Protein AF-A0A918KQU8-F1 (afdb_monomer_lite)

Structure (mmCIF, N/CA/C/O backbone):
data_AF-A0A918KQU8-F1
#
_entry.id   AF-A0A918KQU8-F1
#
loop_
_atom_site.group_PDB
_atom_site.id
_atom_site.type_symbol
_atom_site.label_atom_id
_atom_site.label_alt_id
_atom_site.label_comp_id
_atom_site.label_asym_id
_atom_site.label_entity_id
_atom_site.label_seq_id
_atom_site.pdbx_PDB_ins_code
_atom_site.Cartn_x
_atom_site.Cartn_y
_atom_site.Cartn_z
_atom_site.occupancy
_atom_site.B_iso_or_equiv
_atom_site.auth_seq_id
_atom_site.auth_comp_id
_atom_site.auth_asym_id
_atom_site.auth_atom_id
_atom_site.pdbx_PDB_model_num
ATOM 1 N N . MET A 1 1 ? -25.521 -2.747 14.888 1.00 42.03 1 MET A N 1
ATOM 2 C CA . MET A 1 1 ? -24.078 -2.967 14.633 1.00 42.03 1 MET A CA 1
ATOM 3 C C . MET A 1 1 ? -23.588 -3.965 15.671 1.00 42.03 1 MET A C 1
ATOM 5 O O . MET A 1 1 ? -23.823 -3.706 16.842 1.00 42.03 1 MET A O 1
ATOM 9 N N . GLN A 1 2 ? -23.005 -5.104 15.280 1.00 48.03 2 GLN A N 1
ATOM 10 C CA . GLN A 1 2 ? -22.377 -6.009 16.258 1.00 48.03 2 GLN A CA 1
ATOM 11 C C . GLN A 1 2 ? -21.119 -5.338 16.849 1.00 48.03 2 GLN A C 1
ATOM 13 O O . GLN A 1 2 ? -20.438 -4.622 16.109 1.00 48.03 2 GLN A O 1
ATOM 18 N N . PRO A 1 3 ? -20.810 -5.527 18.146 1.00 57.41 3 PRO A N 1
ATOM 19 C CA . PRO A 1 3 ? -19.580 -5.026 18.754 1.00 57.41 3 PRO A CA 1
ATOM 20 C C . PRO A 1 3 ? -18.364 -5.579 18.012 1.00 57.41 3 PRO A C 1
ATOM 22 O O . PRO A 1 3 ? -18.333 -6.770 17.702 1.00 57.41 3 PRO A O 1
ATOM 25 N N . LEU A 1 4 ? -17.368 -4.725 17.754 1.00 53.69 4 LEU A N 1
ATOM 26 C CA . LEU A 1 4 ? -16.109 -5.095 17.096 1.00 53.69 4 LEU A CA 1
ATOM 27 C C . LEU A 1 4 ? -15.546 -6.394 17.714 1.00 53.69 4 LEU A C 1
ATOM 29 O O . LEU A 1 4 ? -15.257 -7.341 16.994 1.00 53.69 4 LEU A O 1
ATOM 33 N N . GLU A 1 5 ? -15.539 -6.471 19.050 1.00 47.38 5 GLU A N 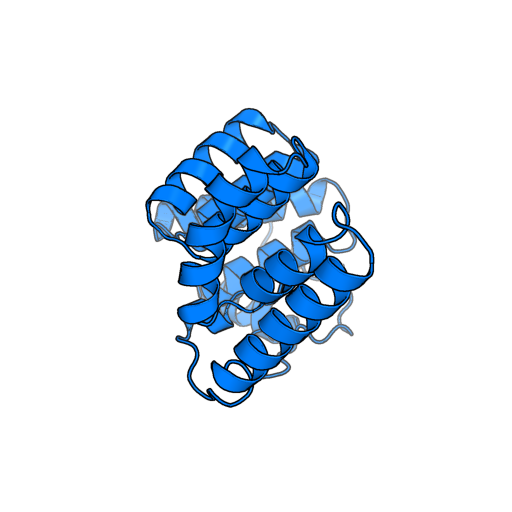1
ATOM 34 C CA . GLU A 1 5 ? -15.124 -7.614 19.885 1.00 47.38 5 GLU A CA 1
ATOM 35 C C . GLU A 1 5 ? -15.787 -8.957 19.543 1.00 47.38 5 GLU A C 1
ATOM 37 O O . GLU A 1 5 ? -15.108 -9.978 19.547 1.00 47.38 5 GLU A O 1
ATOM 42 N N . GLN A 1 6 ? -17.077 -8.984 19.194 1.00 51.91 6 GLN A N 1
ATOM 43 C CA . GLN A 1 6 ? -17.777 -10.237 18.873 1.00 51.91 6 GLN A CA 1
ATOM 44 C C . GLN A 1 6 ? -17.429 -10.782 17.480 1.00 51.91 6 GLN A C 1
ATOM 46 O O . GLN A 1 6 ? -17.575 -11.979 17.250 1.00 51.91 6 GLN A O 1
ATOM 51 N N . LEU A 1 7 ? -16.952 -9.937 16.558 1.00 51.62 7 LEU A N 1
ATOM 52 C CA . LEU A 1 7 ? -16.490 -10.364 15.231 1.00 51.62 7 LEU A CA 1
ATOM 53 C C . LEU A 1 7 ? -15.046 -10.897 15.232 1.00 51.62 7 LEU A C 1
ATOM 55 O O . LEU A 1 7 ? -14.651 -11.553 14.271 1.00 51.62 7 LEU A O 1
ATOM 59 N N . TYR A 1 8 ? -14.268 -10.642 16.290 1.00 53.12 8 TYR A N 1
ATOM 60 C CA . TYR A 1 8 ? -12.842 -10.993 16.362 1.00 53.12 8 TYR A CA 1
ATOM 61 C C . TYR A 1 8 ? -12.546 -12.435 16.787 1.00 53.12 8 TYR A C 1
ATOM 63 O O . TYR A 1 8 ? -11.441 -12.911 16.541 1.00 53.12 8 TYR A O 1
ATOM 71 N N . ASN A 1 9 ? -13.515 -13.155 17.357 1.00 48.41 9 ASN A N 1
ATOM 72 C CA . ASN A 1 9 ? -13.292 -14.503 17.898 1.00 48.41 9 ASN A CA 1
ATOM 73 C C . ASN A 1 9 ? -13.114 -15.609 16.832 1.00 48.41 9 ASN A C 1
ATOM 75 O O . ASN A 1 9 ? -12.855 -16.752 17.195 1.00 48.41 9 ASN A O 1
ATOM 79 N N . GLU A 1 10 ? -13.223 -15.305 15.532 1.00 50.62 10 GLU A N 1
ATOM 80 C CA . GLU A 1 10 ? -13.092 -16.303 14.450 1.00 50.62 10 GLU A CA 1
ATOM 81 C C . GLU A 1 10 ? -11.773 -16.220 13.651 1.00 50.62 10 GLU A C 1
ATOM 83 O O . GLU A 1 10 ? -11.541 -17.043 12.765 1.00 50.62 10 GLU A O 1
ATOM 88 N N . ILE A 1 11 ? -10.865 -15.283 13.961 1.00 48.59 11 ILE A N 1
ATOM 89 C CA . ILE A 1 11 ? -9.586 -15.130 13.241 1.00 48.59 11 ILE A CA 1
ATOM 90 C C . ILE A 1 11 ? -8.415 -15.433 14.179 1.00 48.59 11 ILE A C 1
ATOM 92 O O . ILE A 1 11 ? -7.864 -14.548 14.822 1.00 48.59 11 ILE A O 1
ATOM 96 N N . ASP A 1 12 ? -8.074 -16.723 14.226 1.00 46.91 12 ASP A N 1
ATOM 97 C CA . ASP A 1 12 ? -6.796 -17.330 14.632 1.00 46.91 12 ASP A CA 1
ATOM 98 C C . ASP A 1 12 ? -5.981 -16.549 15.688 1.00 46.91 12 ASP A C 1
ATOM 100 O O . ASP A 1 12 ? -5.047 -15.806 15.373 1.00 46.91 12 ASP A O 1
ATOM 104 N N . GLU A 1 13 ? -6.300 -16.784 16.967 1.00 47.66 13 GLU A N 1
ATOM 105 C CA . GLU A 1 13 ? -5.638 -16.211 18.155 1.00 47.66 13 GLU A CA 1
ATOM 106 C C . GLU A 1 13 ? -4.114 -16.460 18.227 1.00 47.66 13 GLU A C 1
ATOM 108 O O . GLU A 1 13 ? -3.439 -15.934 19.113 1.00 47.66 13 GLU A O 1
ATOM 113 N N . ARG A 1 14 ? -3.544 -17.263 17.317 1.00 46.62 14 ARG A N 1
ATOM 114 C CA . ARG A 1 14 ? -2.141 -17.701 17.353 1.00 46.62 14 ARG A CA 1
ATOM 115 C C . ARG A 1 14 ? -1.206 -16.953 16.405 1.00 46.62 14 ARG A C 1
ATOM 117 O O . ARG A 1 14 ? -0.003 -17.204 16.447 1.00 46.62 14 ARG A O 1
ATOM 124 N N . LYS A 1 15 ? -1.700 -16.035 15.566 1.00 51.44 15 LYS A N 1
ATOM 125 C CA . LYS A 1 15 ? -0.828 -15.246 14.680 1.00 51.44 15 LYS A CA 1
ATOM 126 C C . LYS A 1 15 ? -0.377 -13.953 15.357 1.00 51.44 15 LYS A C 1
ATOM 128 O O . LYS A 1 15 ? -1.156 -13.023 15.557 1.00 51.44 15 LYS A O 1
ATOM 133 N N . THR A 1 16 ? 0.912 -13.877 15.680 1.00 49.34 16 THR A N 1
ATOM 134 C CA . THR A 1 16 ? 1.580 -12.596 15.920 1.00 49.34 16 THR A CA 1
ATOM 135 C C . THR A 1 16 ? 1.532 -11.783 14.632 1.00 49.34 16 THR A C 1
ATOM 137 O O . THR A 1 16 ? 1.864 -12.273 13.551 1.00 49.34 16 THR A O 1
ATOM 140 N N . VAL A 1 17 ? 1.081 -10.535 14.731 1.00 49.97 17 VAL A N 1
ATOM 141 C CA . VAL A 1 17 ? 1.074 -9.615 13.596 1.00 49.97 17 VAL A CA 1
ATOM 142 C C . VAL A 1 17 ?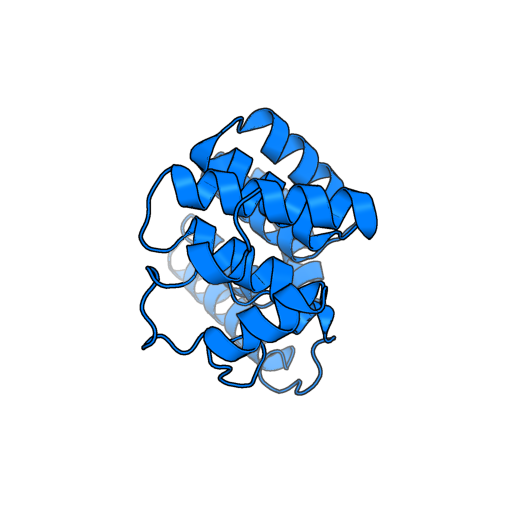 2.223 -8.648 13.825 1.00 49.97 17 VAL A C 1
ATOM 144 O O . VAL A 1 17 ? 2.284 -7.958 14.841 1.00 49.97 17 VAL A O 1
ATOM 147 N N . ARG A 1 18 ? 3.166 -8.590 12.884 1.00 45.47 18 ARG A N 1
ATOM 148 C CA . ARG A 1 18 ? 4.218 -7.571 12.927 1.00 45.47 18 ARG A CA 1
ATOM 149 C C . ARG A 1 18 ? 3.613 -6.224 12.575 1.00 45.47 18 ARG A C 1
ATOM 151 O O . ARG A 1 18 ? 3.504 -5.861 11.410 1.00 45.47 18 ARG A O 1
ATOM 158 N N . VAL A 1 19 ? 3.213 -5.488 13.601 1.00 44.94 19 VAL A N 1
ATOM 159 C CA . VAL A 1 19 ? 2.880 -4.074 13.488 1.00 44.94 19 VAL A CA 1
ATOM 160 C C . VAL A 1 19 ? 4.075 -3.312 14.026 1.00 44.94 19 VAL A C 1
ATOM 162 O O . VAL A 1 19 ? 4.289 -3.256 15.230 1.00 44.94 19 VAL A O 1
ATOM 165 N N . HIS A 1 20 ? 4.842 -2.715 13.110 1.00 43.62 20 HIS A N 1
ATOM 166 C CA . HIS A 1 20 ? 6.126 -2.058 13.385 1.00 43.62 20 HIS A CA 1
ATOM 167 C C . HIS A 1 20 ? 7.237 -3.068 13.726 1.00 43.62 20 HIS A C 1
ATOM 169 O O . HIS A 1 20 ? 7.061 -4.280 13.655 1.00 43.62 20 HIS A O 1
ATOM 175 N N . SER A 1 21 ? 8.421 -2.565 14.072 1.00 39.19 21 SER A N 1
ATOM 176 C CA . SER A 1 21 ? 9.610 -3.321 14.495 1.00 39.19 21 SER A CA 1
ATOM 177 C C . SER A 1 21 ? 9.442 -4.108 15.813 1.00 39.19 21 SER A C 1
ATOM 179 O O . SER A 1 21 ? 10.439 -4.425 16.456 1.00 39.19 21 SER A O 1
ATOM 181 N N . TYR A 1 22 ? 8.203 -4.399 16.217 1.00 34.94 22 TYR A N 1
ATOM 182 C CA . TYR A 1 22 ? 7.819 -5.140 17.411 1.00 34.94 22 TYR A CA 1
ATOM 183 C C . TYR A 1 22 ? 6.749 -6.173 17.033 1.00 34.94 22 TYR A C 1
ATOM 185 O O . TYR A 1 22 ? 5.841 -5.892 16.250 1.00 34.94 22 TYR A O 1
ATOM 193 N N . GLU A 1 23 ? 6.865 -7.388 17.562 1.00 53.53 23 GLU A N 1
ATOM 194 C CA . GLU A 1 23 ? 5.808 -8.390 17.434 1.00 53.53 23 GLU A CA 1
ATOM 195 C C . GLU A 1 23 ? 4.700 -8.041 18.425 1.00 53.53 23 GLU A C 1
ATOM 197 O O . GLU A 1 23 ? 4.887 -8.130 19.635 1.00 53.53 23 GLU A O 1
ATOM 202 N N . VAL A 1 24 ? 3.561 -7.594 17.895 1.00 59.62 24 VAL A N 1
ATOM 203 C CA . VAL A 1 24 ? 2.373 -7.255 18.677 1.00 59.62 24 VAL A CA 1
ATOM 204 C C . VAL A 1 24 ? 1.360 -8.378 18.486 1.00 59.62 24 VAL A C 1
ATOM 206 O O . VAL A 1 24 ? 1.144 -8.870 17.373 1.00 59.62 24 VAL A O 1
ATOM 209 N N . SER A 1 25 ? 0.738 -8.832 19.572 1.00 68.69 25 SER A N 1
ATOM 210 C CA . SER A 1 25 ? -0.331 -9.824 19.443 1.00 68.69 25 SER A CA 1
ATOM 211 C C . SER A 1 25 ? -1.528 -9.204 18.715 1.00 68.69 25 SER A C 1
ATOM 213 O O . SER A 1 25 ? -1.865 -8.039 18.935 1.00 68.69 25 SER A O 1
ATOM 215 N N . TYR A 1 26 ? -2.212 -9.974 17.864 1.00 69.12 26 TYR A N 1
ATOM 216 C CA . TYR A 1 26 ? -3.424 -9.488 17.196 1.00 69.12 26 TYR A CA 1
ATOM 217 C C . TYR A 1 26 ? -4.467 -8.963 18.200 1.00 69.12 26 TYR A C 1
ATOM 219 O O . TYR A 1 26 ? -5.097 -7.933 17.973 1.00 69.12 26 TYR A O 1
ATOM 227 N N . ARG A 1 27 ? -4.570 -9.612 19.366 1.00 69.94 27 ARG A N 1
ATOM 228 C CA . ARG A 1 27 ? -5.446 -9.202 20.470 1.00 69.94 27 ARG A CA 1
ATOM 229 C C . ARG A 1 27 ? -5.155 -7.787 20.976 1.00 69.94 27 ARG A C 1
ATOM 231 O O . ARG A 1 27 ? -6.086 -7.020 21.205 1.00 69.94 27 ARG A O 1
ATOM 238 N N . GLU A 1 28 ? -3.886 -7.426 21.126 1.00 75.81 28 GLU A N 1
ATOM 239 C CA . GLU A 1 28 ? -3.496 -6.074 21.536 1.00 75.81 28 GLU A CA 1
ATOM 240 C C . GLU A 1 28 ? -3.854 -5.036 20.459 1.00 75.81 28 GLU A C 1
ATOM 242 O O . GLU A 1 28 ? -4.356 -3.957 20.776 1.00 75.81 28 GLU A O 1
ATOM 247 N N . LEU A 1 29 ? -3.685 -5.371 19.173 1.00 75.38 29 LEU A N 1
ATOM 248 C CA . LEU A 1 29 ? -4.119 -4.498 18.074 1.00 75.38 29 LEU A CA 1
ATOM 249 C C . LEU A 1 29 ? -5.627 -4.282 18.085 1.00 75.38 29 LEU A C 1
ATOM 251 O O . LEU A 1 29 ? -6.083 -3.168 17.852 1.00 75.38 29 LEU A O 1
ATOM 255 N N . VAL A 1 30 ? -6.406 -5.316 18.390 1.00 77.12 30 VAL A N 1
ATOM 256 C CA . VAL A 1 30 ? -7.857 -5.186 18.531 1.00 77.12 30 VAL A CA 1
ATOM 257 C C . VAL A 1 30 ? -8.211 -4.243 19.680 1.00 77.12 30 VAL A C 1
ATOM 259 O O . VAL A 1 30 ? -9.011 -3.335 19.479 1.00 77.12 30 VAL A O 1
ATOM 262 N N . GLN A 1 31 ? -7.590 -4.388 20.854 1.00 81.56 31 GLN A N 1
ATOM 263 C CA . GLN A 1 31 ? -7.843 -3.497 21.996 1.00 81.56 31 GLN A CA 1
ATOM 264 C C . GLN A 1 31 ? -7.538 -2.030 21.661 1.00 81.56 31 GLN A C 1
ATOM 266 O O . GLN A 1 31 ? -8.330 -1.136 21.959 1.00 81.56 31 GLN A O 1
ATOM 271 N N . ARG A 1 32 ? -6.426 -1.788 20.965 1.00 81.69 32 ARG A N 1
ATOM 272 C CA . ARG A 1 32 ? -6.038 -0.458 20.474 1.00 81.69 32 ARG A CA 1
ATOM 273 C C . ARG A 1 32 ? -6.967 0.066 19.374 1.00 81.69 32 ARG A C 1
ATOM 275 O O . ARG A 1 32 ? -7.238 1.259 19.283 1.00 81.69 32 ARG A O 1
ATOM 282 N N . ALA A 1 33 ? -7.496 -0.815 18.530 1.00 83.12 33 ALA A N 1
ATOM 283 C CA . ALA A 1 33 ? -8.476 -0.440 17.519 1.00 83.12 33 ALA A CA 1
ATOM 284 C C . ALA A 1 33 ? -9.818 -0.048 18.160 1.00 83.12 33 ALA A C 1
ATOM 286 O O . ALA A 1 33 ? -10.429 0.936 17.746 1.00 83.12 33 ALA A O 1
ATOM 287 N N . VAL A 1 34 ? -10.249 -0.770 19.200 1.00 83.06 34 VAL A N 1
ATOM 288 C CA . VAL A 1 34 ? -11.454 -0.457 19.985 1.00 83.06 34 VAL A CA 1
ATOM 289 C C . VAL A 1 34 ? -11.323 0.894 20.691 1.00 83.06 34 VAL A C 1
ATOM 291 O O . VAL A 1 34 ? -12.296 1.643 20.740 1.00 83.06 34 VAL A O 1
ATOM 294 N N . SER A 1 35 ? -10.123 1.264 21.151 1.00 85.00 35 SER A N 1
ATOM 295 C CA . SER A 1 35 ? -9.861 2.602 21.703 1.00 85.00 35 SER A CA 1
ATOM 296 C C . SER A 1 35 ? -9.762 3.715 20.645 1.00 85.00 35 SER A C 1
ATOM 298 O O . SER A 1 35 ? -9.573 4.881 20.990 1.00 85.00 35 SER A O 1
ATOM 300 N N . GLY A 1 36 ? -9.926 3.391 19.357 1.00 82.00 36 GLY A N 1
ATOM 301 C CA . GLY A 1 36 ? -9.969 4.362 18.262 1.00 82.00 36 GLY A CA 1
ATOM 302 C C . GLY A 1 36 ? -8.600 4.742 17.691 1.00 82.00 36 GLY A C 1
ATOM 303 O O . GLY A 1 36 ? -8.484 5.754 16.987 1.00 82.00 36 GLY A O 1
ATOM 304 N N . GLU A 1 37 ? -7.549 3.971 17.973 1.00 84.62 37 GLU A N 1
ATOM 305 C CA . GLU A 1 37 ? -6.216 4.240 17.441 1.00 84.62 37 GLU A CA 1
ATOM 306 C C . GLU A 1 37 ? -6.146 3.945 15.932 1.00 84.62 37 GLU A C 1
ATOM 308 O O . GLU A 1 37 ? -6.325 2.811 15.486 1.00 84.62 37 GLU A O 1
ATOM 313 N N . SER A 1 38 ? -5.830 4.962 15.122 1.00 83.56 38 SER A N 1
ATOM 314 C CA . SER A 1 38 ? -5.851 4.862 13.654 1.00 83.56 38 SER A CA 1
ATOM 315 C C . SER A 1 38 ? -4.885 3.809 13.100 1.00 83.56 38 SER A C 1
ATOM 317 O O . SER A 1 38 ? -5.202 3.108 12.143 1.00 83.56 38 SER A O 1
ATOM 319 N N . VAL A 1 39 ? -3.689 3.672 13.688 1.00 82.81 39 VAL A N 1
ATOM 320 C CA . VAL A 1 39 ? -2.703 2.646 13.290 1.00 82.81 39 VAL A CA 1
ATOM 321 C C . VAL A 1 39 ? -3.274 1.246 13.501 1.00 82.81 39 VAL A C 1
ATOM 323 O O . VAL A 1 39 ? -3.239 0.426 12.585 1.00 82.81 39 VAL A O 1
ATOM 326 N N . ALA A 1 40 ? -3.842 0.997 14.679 1.00 83.50 40 ALA A N 1
ATOM 327 C CA . ALA A 1 40 ? -4.423 -0.288 15.025 1.00 83.50 40 ALA A CA 1
ATOM 328 C C . ALA A 1 40 ? -5.652 -0.608 14.161 1.00 83.50 40 ALA A C 1
ATOM 330 O O . ALA A 1 40 ? -5.747 -1.709 13.626 1.00 83.50 40 ALA A O 1
ATOM 331 N N . LEU A 1 41 ? -6.533 0.371 13.923 1.00 85.19 41 LEU A N 1
ATOM 332 C CA . LEU A 1 41 ? -7.686 0.226 13.026 1.00 85.19 41 LEU A CA 1
ATOM 333 C C . LEU A 1 41 ? -7.273 -0.178 11.604 1.00 85.19 41 LEU A C 1
ATOM 335 O O . LEU A 1 41 ? -7.876 -1.083 11.026 1.00 85.19 41 LEU A O 1
ATOM 339 N N . ARG A 1 42 ? -6.225 0.445 11.048 1.00 87.62 42 ARG A N 1
ATOM 340 C CA . ARG A 1 42 ? -5.688 0.096 9.720 1.00 87.62 42 ARG A CA 1
ATOM 341 C C . ARG A 1 42 ? -5.114 -1.316 9.689 1.00 87.62 42 ARG A C 1
ATOM 343 O O . ARG A 1 42 ? -5.446 -2.078 8.786 1.00 87.62 42 ARG A O 1
ATOM 350 N N . ALA A 1 43 ? -4.294 -1.672 10.677 1.00 82.25 43 ALA A N 1
ATOM 351 C CA . ALA A 1 43 ? -3.691 -3.001 10.770 1.00 82.25 43 ALA A CA 1
ATOM 352 C C . ALA A 1 43 ? -4.758 -4.095 10.903 1.00 82.25 43 ALA A C 1
ATOM 354 O O . ALA A 1 43 ? -4.701 -5.114 10.218 1.00 82.25 43 ALA A O 1
ATOM 355 N N . VAL A 1 44 ? -5.771 -3.855 11.734 1.00 82.75 44 VAL A N 1
ATOM 356 C CA . VAL A 1 44 ? -6.886 -4.778 11.923 1.00 82.75 44 VAL A CA 1
ATOM 357 C C . VAL A 1 44 ? -7.720 -4.914 10.651 1.00 82.75 44 VAL A C 1
ATOM 359 O O . VAL A 1 44 ? -7.990 -6.037 10.232 1.00 82.75 44 VAL A O 1
ATOM 362 N N . ALA A 1 45 ? -8.071 -3.808 9.987 1.00 87.44 45 ALA A N 1
ATOM 363 C CA . ALA A 1 45 ? -8.757 -3.856 8.697 1.00 87.44 45 ALA A CA 1
ATOM 364 C C . ALA A 1 45 ? -7.941 -4.628 7.649 1.00 87.44 45 ALA A C 1
ATOM 366 O O . ALA A 1 45 ? -8.497 -5.403 6.875 1.00 87.44 45 ALA A O 1
ATOM 367 N N . HIS A 1 46 ? -6.619 -4.466 7.642 1.00 85.38 46 HIS A N 1
ATOM 368 C CA . HIS A 1 46 ? -5.744 -5.210 6.746 1.00 85.38 46 HIS A CA 1
ATOM 369 C C . HIS A 1 46 ? -5.735 -6.714 7.033 1.00 85.38 46 HIS A C 1
ATOM 371 O O . HIS A 1 46 ? -5.906 -7.519 6.117 1.00 85.38 46 HIS A O 1
ATOM 377 N N . CYS A 1 47 ? -5.647 -7.100 8.306 1.00 80.06 47 CYS A N 1
ATOM 378 C CA . CYS A 1 47 ? -5.749 -8.499 8.715 1.00 80.06 47 CYS A CA 1
ATOM 379 C C . CYS A 1 47 ? -7.113 -9.103 8.360 1.00 80.06 47 CYS A C 1
ATOM 381 O O . CYS A 1 47 ? -7.173 -10.239 7.909 1.00 80.06 47 CYS A O 1
ATOM 383 N N . LEU A 1 48 ? -8.204 -8.350 8.523 1.00 82.00 48 LEU A N 1
ATOM 384 C CA . LEU A 1 48 ? -9.547 -8.794 8.143 1.00 82.00 48 LEU A CA 1
ATOM 385 C C . LEU A 1 48 ? -9.660 -9.030 6.633 1.00 82.00 48 LEU A C 1
ATOM 387 O O . LEU A 1 48 ? -10.243 -10.022 6.206 1.00 82.00 48 LEU A O 1
ATOM 391 N N . TYR A 1 49 ? -9.088 -8.140 5.823 1.00 84.38 49 TYR A N 1
ATOM 392 C CA . TYR A 1 49 ? -9.186 -8.227 4.369 1.00 84.38 49 TYR A CA 1
ATOM 393 C C . TYR A 1 49 ? -8.480 -9.465 3.793 1.00 84.38 49 TYR A C 1
ATOM 395 O O . TYR A 1 49 ? -9.012 -10.118 2.890 1.00 84.38 49 TYR A O 1
ATOM 403 N N . TRP A 1 50 ? -7.300 -9.791 4.328 1.00 80.00 50 TRP A N 1
ATOM 404 C CA . TRP A 1 50 ? -6.464 -10.912 3.876 1.00 80.00 50 TRP A CA 1
ATOM 405 C C . TRP A 1 50 ? -6.597 -12.185 4.718 1.00 80.00 50 TRP A C 1
ATOM 407 O O . TRP A 1 50 ? -6.037 -13.221 4.364 1.00 80.00 50 TRP A O 1
ATOM 417 N N . GLY A 1 51 ? -7.306 -12.111 5.840 1.00 71.44 51 GLY A N 1
ATOM 418 C CA . GLY A 1 51 ? -7.504 -13.218 6.763 1.00 71.44 51 GLY A CA 1
ATOM 419 C C . G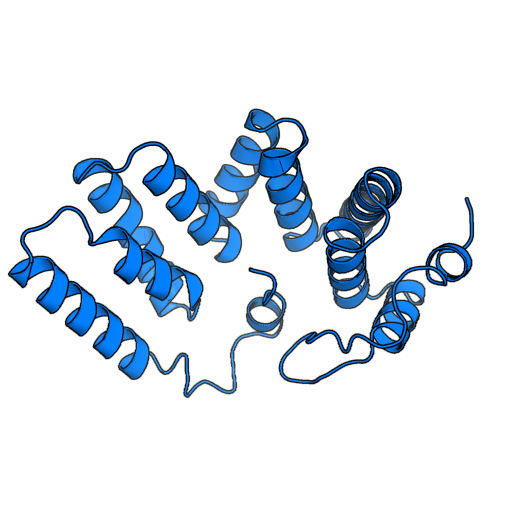LY A 1 51 ? -8.564 -14.219 6.306 1.00 71.44 51 GLY A C 1
ATOM 420 O O . GLY A 1 51 ? -9.209 -14.085 5.263 1.00 71.44 51 GLY A O 1
ATOM 421 N N . ASN A 1 52 ? -8.772 -15.236 7.140 1.00 62.78 52 ASN A N 1
ATOM 422 C CA . ASN A 1 52 ? -9.843 -16.210 6.949 1.00 62.78 52 ASN A CA 1
ATOM 423 C C . ASN A 1 52 ? -11.201 -15.545 7.229 1.00 62.78 52 ASN A C 1
ATOM 425 O O . ASN A 1 52 ? -11.339 -14.817 8.206 1.00 62.78 52 ASN A O 1
ATOM 429 N N . GLY A 1 53 ? -12.194 -15.784 6.367 1.00 64.81 53 GLY A N 1
ATOM 430 C CA . GLY A 1 53 ? -13.566 -15.262 6.513 1.00 64.81 53 GLY A CA 1
ATOM 431 C C . GLY A 1 53 ? -14.160 -14.602 5.262 1.00 64.81 53 GLY A C 1
ATOM 432 O O . GLY A 1 53 ? -15.296 -14.126 5.284 1.00 64.81 53 GLY A O 1
ATOM 433 N N . GLY A 1 54 ? -13.432 -14.623 4.141 1.00 77.69 54 GLY A N 1
ATOM 434 C CA . GLY A 1 54 ? -13.994 -14.386 2.808 1.00 77.69 54 GLY A CA 1
ATOM 435 C C . GLY A 1 54 ? -14.612 -12.996 2.616 1.00 77.69 54 GLY A C 1
ATOM 436 O O . GLY A 1 54 ? -14.101 -11.994 3.114 1.00 77.69 54 GLY A O 1
ATOM 437 N N . LEU A 1 55 ? -15.714 -12.924 1.859 1.00 84.44 55 LEU A N 1
ATOM 438 C CA . LEU A 1 55 ? -16.329 -11.655 1.445 1.00 84.44 55 LEU A CA 1
ATOM 439 C C . LEU A 1 55 ? -16.786 -10.792 2.632 1.00 84.44 55 LEU A C 1
ATOM 441 O O . LEU A 1 55 ? -16.585 -9.580 2.618 1.00 84.44 55 LEU A O 1
ATOM 445 N N . ARG A 1 56 ? -17.344 -11.409 3.684 1.00 84.50 56 ARG A N 1
ATOM 446 C CA . ARG A 1 56 ? -17.826 -10.693 4.877 1.00 84.50 56 ARG A CA 1
ATOM 447 C C . ARG A 1 56 ? -16.706 -9.890 5.541 1.00 84.50 56 ARG A C 1
ATOM 449 O O . ARG A 1 56 ? -16.907 -8.721 5.864 1.00 84.50 56 ARG A O 1
ATOM 456 N N . ASN A 1 57 ? -15.526 -10.488 5.700 1.00 84.31 57 ASN A N 1
ATOM 457 C CA . ASN A 1 57 ? -14.396 -9.817 6.343 1.00 84.31 57 ASN A CA 1
ATOM 458 C C . ASN A 1 57 ? -13.784 -8.732 5.453 1.00 84.31 57 ASN A C 1
ATOM 460 O O . ASN A 1 57 ? -13.381 -7.686 5.961 1.00 84.31 57 ASN A O 1
ATOM 464 N N . ARG A 1 58 ? -13.802 -8.918 4.128 1.00 86.75 58 ARG A N 1
ATOM 465 C CA . ARG A 1 58 ? -13.402 -7.871 3.175 1.00 86.75 58 ARG A CA 1
ATOM 466 C C . ARG A 1 58 ? -14.320 -6.653 3.240 1.00 86.75 58 ARG A C 1
ATOM 468 O O . ARG A 1 58 ? -13.828 -5.527 3.277 1.00 86.75 58 ARG A O 1
ATOM 475 N N . GLU A 1 59 ? -15.636 -6.852 3.297 1.00 89.19 59 GLU A N 1
ATOM 476 C CA . GLU A 1 59 ? -16.586 -5.741 3.447 1.00 89.19 59 GLU A CA 1
ATOM 477 C C . GLU A 1 59 ? -16.432 -5.032 4.794 1.00 89.19 59 GLU A C 1
ATOM 479 O O . GLU A 1 59 ? -16.440 -3.799 4.855 1.00 89.19 59 GLU A O 1
ATOM 484 N N . LEU A 1 60 ? -16.206 -5.787 5.871 1.00 87.44 60 LEU A N 1
ATOM 485 C CA . LEU A 1 60 ? -15.947 -5.213 7.188 1.00 87.44 60 LEU A CA 1
ATOM 486 C C . LEU A 1 60 ? -14.662 -4.378 7.206 1.00 87.44 60 LEU A C 1
ATOM 488 O O . LEU A 1 60 ? -14.676 -3.247 7.690 1.00 87.44 60 LEU A O 1
ATOM 492 N N . ALA A 1 61 ? -13.572 -4.900 6.638 1.00 88.69 61 ALA A N 1
ATOM 493 C CA . ALA A 1 61 ? -12.316 -4.175 6.489 1.00 88.69 61 ALA A CA 1
ATOM 494 C C . ALA A 1 61 ? -12.529 -2.840 5.762 1.00 88.69 61 ALA A C 1
ATOM 496 O O . ALA A 1 61 ? -12.117 -1.789 6.256 1.00 88.69 61 ALA A O 1
ATOM 497 N N . LYS A 1 62 ? -13.245 -2.859 4.629 1.00 92.38 62 LYS A N 1
ATOM 498 C CA . LYS A 1 62 ? -13.593 -1.641 3.882 1.00 92.38 62 LYS A CA 1
ATOM 499 C C . LYS A 1 62 ? -14.441 -0.683 4.723 1.00 92.38 62 LYS A C 1
ATOM 501 O O . LYS A 1 62 ? -14.191 0.520 4.706 1.00 92.38 62 LYS A O 1
ATOM 506 N N . SER A 1 63 ? -15.405 -1.187 5.494 1.00 92.19 63 SER A N 1
ATOM 507 C CA . SER A 1 63 ? -16.225 -0.363 6.391 1.00 92.19 63 SER A CA 1
ATOM 508 C C . SER A 1 63 ? -15.398 0.331 7.478 1.00 92.19 63 SER A C 1
ATOM 510 O O . SER A 1 63 ? -15.629 1.510 7.747 1.00 92.19 63 SER A O 1
ATOM 512 N N . ILE A 1 64 ? -14.437 -0.369 8.090 1.00 91.12 64 ILE A N 1
ATOM 513 C CA . ILE A 1 64 ? -13.542 0.201 9.111 1.00 91.12 64 ILE A CA 1
ATOM 514 C C . ILE A 1 64 ? -12.712 1.337 8.506 1.00 91.12 64 ILE A C 1
ATOM 516 O O . ILE A 1 64 ? -12.648 2.426 9.075 1.00 91.12 64 ILE A O 1
ATOM 520 N N . LEU A 1 65 ? -12.129 1.116 7.325 1.00 92.88 65 LEU A N 1
ATOM 521 C CA . LEU A 1 65 ? -11.310 2.122 6.647 1.00 92.88 65 LEU A CA 1
ATOM 522 C C . LEU A 1 65 ? -12.125 3.345 6.210 1.00 92.88 65 LEU A C 1
ATOM 524 O O . LEU A 1 65 ? -11.673 4.472 6.391 1.00 92.88 65 LEU A O 1
ATOM 528 N N . ARG A 1 66 ? -13.345 3.150 5.690 1.00 93.69 66 ARG A N 1
ATOM 529 C CA . ARG A 1 66 ? -14.251 4.259 5.340 1.00 93.69 66 ARG A CA 1
ATOM 530 C C . ARG A 1 66 ? -14.605 5.102 6.562 1.00 93.69 66 ARG A C 1
ATOM 532 O O . ARG A 1 66 ? -14.571 6.324 6.481 1.00 93.69 66 ARG A O 1
ATOM 539 N N . LYS A 1 67 ? -14.899 4.462 7.698 1.00 90.19 67 LYS A N 1
ATOM 540 C CA . LYS A 1 67 ? -15.166 5.173 8.954 1.00 90.19 67 LYS A CA 1
ATOM 541 C C . LYS A 1 67 ? -13.945 5.982 9.400 1.00 90.19 67 LYS A C 1
ATOM 543 O O . LYS A 1 67 ? -14.080 7.159 9.716 1.00 90.19 67 LYS A O 1
ATOM 548 N N . LEU A 1 68 ? -12.757 5.380 9.341 1.00 89.31 68 LEU A N 1
ATOM 549 C CA . LEU A 1 68 ? -11.510 6.059 9.690 1.00 89.31 68 LEU A CA 1
ATOM 550 C C . LEU A 1 68 ? -11.238 7.282 8.796 1.00 89.31 68 LEU A C 1
ATOM 552 O O . LEU A 1 68 ? -10.786 8.314 9.290 1.00 89.31 68 LEU A O 1
ATOM 556 N N . LEU A 1 69 ? -11.548 7.194 7.500 1.00 90.06 69 LEU A N 1
ATOM 557 C CA . LEU A 1 69 ? -11.444 8.327 6.578 1.00 90.06 69 LEU A CA 1
ATOM 558 C C . LEU A 1 69 ? -12.396 9.465 6.928 1.00 90.06 69 LEU A C 1
ATOM 560 O O . LEU A 1 69 ? -11.974 10.617 6.925 1.00 90.06 69 LEU A O 1
ATOM 564 N N . ILE A 1 70 ? -13.650 9.147 7.252 1.00 88.19 70 ILE A N 1
ATOM 565 C CA . ILE A 1 70 ? -14.659 10.147 7.620 1.00 88.19 70 ILE A CA 1
ATOM 566 C C . ILE A 1 70 ? -14.255 10.879 8.905 1.00 88.19 70 ILE A C 1
ATOM 568 O O . ILE A 1 70 ? -14.403 12.093 8.991 1.00 88.19 70 ILE A O 1
ATOM 572 N N . GLU A 1 71 ? -13.737 10.154 9.898 1.00 87.75 71 GLU A N 1
ATOM 573 C CA . GLU A 1 71 ? -13.448 10.722 11.219 1.00 87.75 71 GLU A CA 1
ATOM 574 C C . GLU A 1 71 ? -12.104 11.455 11.292 1.00 87.75 71 GLU A C 1
ATOM 576 O O . GLU A 1 71 ? -11.977 12.418 12.045 1.00 87.75 71 GLU A O 1
ATOM 581 N N . LYS A 1 72 ? -11.080 10.985 10.564 1.00 84.88 72 LYS A N 1
ATOM 582 C CA . LYS A 1 72 ? -9.692 11.449 10.750 1.00 84.88 72 LYS A CA 1
ATOM 583 C C . LYS A 1 72 ? -8.942 11.785 9.460 1.00 84.88 72 LYS A C 1
ATOM 585 O O . LYS A 1 72 ? -7.789 12.191 9.552 1.00 84.88 72 LYS A O 1
ATOM 590 N N . SER A 1 73 ? -9.556 11.630 8.282 1.00 85.06 73 SER A N 1
ATOM 591 C CA . SER A 1 73 ? -8.914 11.875 6.979 1.00 85.06 73 SER A CA 1
ATOM 592 C C . SER A 1 73 ? -7.548 11.173 6.836 1.00 85.06 73 SER A C 1
ATOM 594 O O . SER A 1 73 ? -6.528 11.793 6.536 1.00 85.06 73 SER A O 1
ATOM 596 N N . ASP A 1 74 ? -7.513 9.862 7.093 1.00 88.56 74 ASP A N 1
ATOM 597 C CA . ASP A 1 74 ? -6.279 9.067 7.109 1.00 88.56 74 ASP A CA 1
ATOM 598 C C . ASP A 1 74 ? -5.825 8.628 5.699 1.00 88.56 74 ASP A C 1
ATOM 600 O O . ASP A 1 74 ? -6.417 7.737 5.089 1.00 88.56 74 ASP A O 1
ATOM 604 N N . ILE A 1 75 ? -4.721 9.199 5.205 1.00 89.31 75 ILE A N 1
ATOM 605 C CA . ILE A 1 75 ? -4.163 8.908 3.869 1.00 89.31 75 ILE A CA 1
ATOM 606 C C . ILE A 1 75 ? -3.858 7.417 3.628 1.00 89.31 75 ILE A C 1
ATOM 608 O O . ILE A 1 75 ? -3.997 6.919 2.510 1.00 89.31 75 ILE A O 1
ATOM 612 N N . TYR A 1 76 ? -3.493 6.658 4.666 1.00 89.38 76 TYR A N 1
ATOM 613 C CA . TYR A 1 76 ? -3.239 5.222 4.519 1.00 89.38 76 TYR A CA 1
ATOM 614 C C . TYR A 1 76 ? -4.535 4.426 4.403 1.00 89.38 76 TYR A C 1
ATOM 616 O O . TYR A 1 76 ? -4.559 3.389 3.741 1.00 89.38 76 TYR A O 1
ATOM 624 N N . ALA A 1 77 ? -5.616 4.888 5.033 1.00 91.25 77 ALA A N 1
ATOM 625 C CA . ALA A 1 77 ? -6.927 4.289 4.830 1.00 91.25 77 ALA A CA 1
ATOM 626 C C . ALA A 1 77 ? -7.431 4.532 3.398 1.00 91.25 77 ALA A C 1
ATOM 628 O O . ALA A 1 77 ? -7.991 3.616 2.794 1.00 91.25 77 ALA A O 1
ATOM 629 N N . GLU A 1 78 ? -7.160 5.714 2.828 1.00 94.50 78 GLU A N 1
ATOM 630 C CA . GLU A 1 78 ? -7.453 6.033 1.420 1.00 94.50 78 GLU A CA 1
ATOM 631 C C . GLU A 1 78 ? -6.660 5.109 0.488 1.00 94.50 78 GLU A C 1
ATOM 633 O O . GLU A 1 78 ? -7.233 4.479 -0.403 1.00 94.50 78 GLU A O 1
ATOM 638 N N . TYR A 1 79 ? -5.361 4.944 0.755 1.00 94.31 79 TYR A N 1
ATOM 639 C CA . TYR A 1 79 ? -4.498 4.020 0.022 1.00 94.31 79 TYR A CA 1
ATOM 640 C C . TYR A 1 79 ? -4.975 2.564 0.094 1.00 94.31 79 TYR A C 1
ATOM 642 O O . TYR A 1 79 ? -5.066 1.901 -0.938 1.00 94.31 79 TYR A O 1
ATOM 650 N N . LEU A 1 80 ? -5.305 2.058 1.287 1.00 91.94 80 LEU A N 1
ATOM 651 C CA . LEU A 1 80 ? -5.774 0.681 1.467 1.00 91.94 80 LEU A CA 1
ATOM 652 C C . LEU A 1 80 ? -7.072 0.421 0.703 1.00 91.94 80 LEU A C 1
ATOM 654 O O . LEU A 1 80 ? -7.179 -0.586 0.008 1.00 91.94 80 LEU A O 1
ATOM 658 N N . LEU A 1 81 ? -8.040 1.339 0.776 1.00 94.56 81 LEU A N 1
ATOM 659 C CA . LEU A 1 81 ? -9.279 1.220 0.005 1.00 94.56 81 LEU A CA 1
ATOM 660 C C . LEU A 1 81 ? -9.018 1.235 -1.503 1.00 94.56 81 LEU A C 1
ATOM 662 O O . LEU A 1 81 ? -9.636 0.455 -2.231 1.00 94.56 81 LEU A O 1
ATOM 666 N N . ALA A 1 82 ? -8.101 2.083 -1.975 1.00 95.06 82 ALA A N 1
ATOM 667 C CA . ALA A 1 82 ? -7.705 2.112 -3.378 1.00 95.06 82 ALA A CA 1
ATOM 668 C C . ALA A 1 82 ? -7.072 0.783 -3.807 1.00 95.06 82 ALA A C 1
ATOM 670 O O . ALA A 1 82 ? -7.469 0.215 -4.824 1.00 95.06 82 ALA A O 1
ATOM 671 N N . HIS A 1 83 ? -6.147 0.251 -3.004 1.00 92.44 83 HIS A N 1
ATOM 672 C CA . HIS A 1 83 ? -5.499 -1.030 -3.263 1.00 92.44 83 HIS A CA 1
ATOM 673 C C . HIS A 1 83 ? -6.523 -2.175 -3.316 1.00 92.44 83 HIS A C 1
ATOM 675 O O . HIS A 1 83 ? -6.536 -2.959 -4.264 1.00 92.44 83 HIS A O 1
ATOM 681 N N . TYR A 1 84 ? -7.452 -2.228 -2.363 1.00 93.12 84 TYR A N 1
ATOM 682 C CA . TYR A 1 84 ? -8.516 -3.233 -2.341 1.00 93.12 84 TYR A CA 1
ATOM 683 C C . TYR A 1 84 ? -9.433 -3.135 -3.558 1.00 93.12 84 TYR A C 1
ATOM 685 O O . TYR A 1 84 ? -9.753 -4.152 -4.176 1.00 93.12 84 TYR A O 1
ATOM 693 N N . SER A 1 85 ? -9.780 -1.909 -3.957 1.00 93.38 85 SER A N 1
ATOM 694 C CA . SER A 1 85 ? -10.620 -1.671 -5.132 1.00 93.38 85 SER A CA 1
ATOM 695 C C . SER A 1 85 ? -9.945 -2.139 -6.423 1.00 93.38 85 SER A C 1
ATOM 697 O O . SER A 1 85 ? -10.597 -2.746 -7.265 1.00 93.38 85 SER A O 1
ATOM 699 N N . ILE A 1 86 ? -8.627 -1.933 -6.551 1.00 92.88 86 ILE A N 1
ATOM 700 C CA . ILE A 1 86 ? -7.823 -2.425 -7.685 1.00 92.88 86 ILE A CA 1
ATOM 701 C C . ILE A 1 86 ? -7.883 -3.947 -7.813 1.00 92.88 86 ILE A C 1
ATOM 703 O O . ILE A 1 86 ? -7.900 -4.467 -8.930 1.00 92.88 86 ILE A O 1
ATOM 707 N N . LEU A 1 87 ? -7.884 -4.653 -6.683 1.00 87.94 87 LEU A N 1
ATOM 708 C CA . LEU A 1 87 ? -7.801 -6.107 -6.651 1.00 87.94 87 LEU A CA 1
ATOM 709 C C . LEU A 1 87 ? -9.154 -6.798 -6.823 1.00 87.94 87 LEU A C 1
ATOM 711 O O . LEU A 1 87 ? -9.215 -7.838 -7.482 1.00 87.94 87 LEU A O 1
ATOM 715 N N . HIS A 1 88 ? -10.206 -6.295 -6.173 1.00 86.06 88 HIS A N 1
ATOM 716 C CA . HIS A 1 88 ? -11.444 -7.061 -5.977 1.00 86.06 88 HIS A CA 1
ATOM 717 C C . HIS A 1 88 ? -12.743 -6.293 -6.256 1.00 86.06 88 HIS A C 1
ATOM 719 O O . HIS A 1 88 ? -13.784 -6.943 -6.309 1.00 86.06 88 HIS A O 1
ATOM 725 N N . ASP A 1 89 ? -12.697 -4.973 -6.471 1.00 87.81 89 ASP A N 1
ATOM 726 C CA . ASP A 1 89 ? -13.889 -4.167 -6.771 1.00 87.81 89 ASP A CA 1
ATOM 727 C C . ASP A 1 89 ? -13.713 -3.416 -8.117 1.00 87.81 89 ASP A C 1
ATOM 729 O O . ASP A 1 89 ? -13.435 -4.024 -9.152 1.00 87.81 89 ASP A O 1
ATOM 733 N N . ASP A 1 90 ? -13.874 -2.087 -8.127 1.00 91.94 90 ASP A N 1
ATOM 734 C CA . ASP A 1 90 ? -13.679 -1.238 -9.304 1.00 91.94 90 ASP A CA 1
ATOM 735 C C . ASP A 1 90 ? -12.215 -0.795 -9.443 1.00 91.94 90 ASP A C 1
ATOM 737 O O . ASP A 1 90 ? -11.745 0.159 -8.802 1.00 91.94 90 ASP A O 1
ATOM 741 N N . ARG A 1 91 ? -11.509 -1.463 -10.363 1.00 92.94 91 ARG A N 1
ATOM 742 C CA . ARG A 1 91 ? -10.111 -1.165 -10.681 1.00 92.94 91 ARG A CA 1
ATOM 743 C C . ARG A 1 91 ? -9.891 0.277 -11.124 1.00 92.94 91 ARG A C 1
ATOM 745 O O . ARG A 1 91 ? -8.872 0.858 -10.758 1.00 92.94 91 ARG A O 1
ATOM 752 N N . ASN A 1 92 ? -10.807 0.874 -11.883 1.00 94.12 92 ASN A N 1
ATOM 753 C CA . ASN A 1 92 ? -10.616 2.223 -12.420 1.00 94.12 92 ASN A CA 1
ATOM 754 C C . ASN A 1 92 ? -10.716 3.276 -11.319 1.00 94.12 92 ASN A C 1
ATOM 756 O O . ASN A 1 92 ? -9.873 4.175 -11.243 1.00 94.12 92 ASN A O 1
ATOM 760 N N . THR A 1 93 ? -11.698 3.130 -10.429 1.00 93.38 93 THR A N 1
ATOM 761 C CA . THR A 1 93 ? -11.824 3.992 -9.250 1.00 93.38 93 THR A CA 1
ATOM 762 C C . THR A 1 93 ? -10.597 3.859 -8.348 1.00 93.38 93 THR A C 1
ATOM 764 O O . THR A 1 93 ? -10.004 4.872 -7.968 1.00 93.38 93 THR A O 1
ATOM 767 N N . GLY A 1 94 ? -10.142 2.629 -8.083 1.00 94.56 94 GLY A N 1
ATOM 768 C CA . GLY A 1 94 ? -8.930 2.391 -7.299 1.00 94.56 94 GLY A CA 1
ATOM 769 C C . GLY A 1 94 ? -7.671 3.002 -7.931 1.00 94.56 94 GLY A C 1
ATOM 770 O O . GLY A 1 94 ? -6.912 3.690 -7.250 1.00 94.56 94 GLY A O 1
ATOM 771 N N . LEU A 1 95 ? -7.480 2.852 -9.247 1.00 94.81 95 LEU A N 1
ATOM 772 C CA . LEU A 1 95 ? -6.361 3.463 -9.976 1.00 94.81 95 LEU A CA 1
ATOM 773 C C . LEU A 1 95 ? -6.401 4.995 -9.946 1.00 94.81 95 LEU A C 1
ATOM 775 O O . LEU A 1 95 ? -5.350 5.629 -9.846 1.00 94.81 95 LEU A O 1
ATOM 779 N N . LYS A 1 96 ? -7.587 5.608 -10.024 1.00 96.38 96 LYS A N 1
ATOM 780 C CA . LYS A 1 96 ? -7.736 7.067 -9.945 1.00 96.38 96 LYS A CA 1
ATOM 781 C C . LYS A 1 96 ? -7.264 7.598 -8.591 1.00 96.38 96 LYS A C 1
ATOM 783 O O . LYS A 1 96 ? -6.479 8.544 -8.554 1.00 96.38 96 LYS A O 1
ATOM 788 N N . VAL A 1 97 ? -7.699 6.966 -7.500 1.00 95.44 97 VAL A N 1
ATOM 789 C CA . VAL A 1 97 ? -7.276 7.330 -6.138 1.00 95.44 97 VAL A CA 1
ATOM 790 C C . VAL A 1 97 ? -5.780 7.078 -5.954 1.00 95.44 97 VAL A C 1
ATOM 792 O O . VAL A 1 97 ? -5.060 7.959 -5.496 1.00 95.44 97 VAL A O 1
ATOM 795 N N . LEU A 1 98 ? -5.276 5.926 -6.399 1.00 95.06 98 LEU A N 1
ATOM 796 C CA . LEU A 1 98 ? -3.853 5.599 -6.320 1.00 95.06 98 LEU A CA 1
ATOM 797 C C . LEU A 1 98 ? -2.976 6.641 -7.032 1.00 95.06 98 LEU A C 1
ATOM 799 O O . LEU A 1 98 ? -1.964 7.073 -6.487 1.00 95.06 98 LEU A O 1
ATOM 803 N N . ARG A 1 99 ? -3.364 7.069 -8.239 1.00 94.25 99 ARG A N 1
ATOM 804 C CA . ARG A 1 99 ? -2.629 8.081 -9.016 1.00 94.25 99 ARG A CA 1
ATOM 805 C C . ARG A 1 99 ? -2.651 9.454 -8.353 1.00 94.25 99 ARG A C 1
ATOM 807 O O . ARG A 1 99 ? -1.630 10.134 -8.391 1.00 94.25 99 ARG A O 1
ATOM 814 N N . LYS A 1 100 ? -3.773 9.839 -7.734 1.00 95.75 100 LYS A N 1
ATOM 815 C CA . LYS A 1 100 ? -3.869 11.055 -6.911 1.00 95.75 100 LYS A CA 1
ATOM 816 C C . LYS A 1 100 ? -2.853 10.994 -5.765 1.00 95.75 100 LYS A C 1
ATOM 818 O O . LYS A 1 100 ? -1.996 11.863 -5.676 1.00 95.75 100 LYS A O 1
ATOM 823 N N . LEU A 1 101 ? -2.876 9.924 -4.969 1.00 93.12 101 LEU A N 1
ATOM 824 C CA . LEU A 1 101 ? -1.949 9.744 -3.844 1.00 93.12 101 LEU A CA 1
ATOM 825 C C . LEU A 1 101 ? -0.479 9.709 -4.297 1.00 93.12 101 LEU A C 1
ATOM 827 O O . LEU A 1 101 ? 0.396 10.289 -3.660 1.00 93.12 101 LEU A O 1
ATOM 831 N N . ALA A 1 102 ? -0.194 9.068 -5.432 1.00 89.31 102 ALA A N 1
ATOM 832 C CA . ALA A 1 102 ? 1.147 9.050 -6.009 1.00 89.31 102 ALA A CA 1
ATOM 833 C C . ALA A 1 102 ? 1.607 10.442 -6.484 1.00 89.31 102 ALA A C 1
ATOM 835 O O . ALA A 1 102 ? 2.799 10.733 -6.423 1.00 89.31 102 ALA A O 1
ATOM 836 N N . ALA A 1 103 ? 0.696 11.298 -6.961 1.00 88.62 103 ALA A N 1
ATOM 837 C CA . ALA A 1 103 ? 1.002 12.683 -7.327 1.00 88.62 103 ALA A CA 1
ATOM 838 C C . ALA A 1 103 ? 1.284 13.566 -6.099 1.00 88.62 103 ALA A C 1
ATOM 840 O O . ALA A 1 103 ? 2.072 14.501 -6.190 1.00 88.62 103 ALA A O 1
ATOM 841 N N . GLU A 1 104 ? 0.711 13.221 -4.945 1.00 89.31 104 GLU A N 1
ATOM 842 C CA . GLU A 1 104 ? 1.007 13.828 -3.639 1.00 89.31 104 GLU A CA 1
ATOM 843 C C . GLU A 1 104 ? 2.308 13.280 -3.007 1.00 89.31 104 GLU A C 1
ATOM 845 O O . GLU A 1 104 ? 2.610 13.562 -1.850 1.00 89.31 104 GLU A O 1
ATOM 850 N N . ASN A 1 105 ? 3.101 12.500 -3.758 1.00 85.19 105 ASN A N 1
ATOM 851 C CA . ASN A 1 105 ? 4.344 11.852 -3.318 1.00 85.19 105 ASN A CA 1
ATOM 852 C C . ASN A 1 105 ? 4.175 10.893 -2.127 1.00 85.19 105 ASN A C 1
ATOM 854 O O . ASN A 1 105 ? 5.130 10.610 -1.400 1.00 85.19 105 ASN A O 1
ATOM 858 N N . PHE A 1 106 ? 2.980 10.327 -1.946 1.00 87.19 106 PHE A N 1
ATOM 859 C CA . PHE A 1 106 ? 2.768 9.279 -0.958 1.00 87.19 106 PHE A CA 1
ATOM 860 C C . PHE A 1 106 ? 3.479 7.985 -1.396 1.00 87.19 106 PHE A C 1
ATOM 862 O O . PHE A 1 106 ? 3.040 7.291 -2.317 1.00 87.19 106 PHE A O 1
ATOM 869 N N . LEU A 1 107 ? 4.606 7.665 -0.749 1.00 85.19 107 LEU A N 1
ATOM 870 C CA . LEU A 1 107 ? 5.565 6.644 -1.207 1.00 85.19 107 LEU A CA 1
ATOM 871 C C . LEU A 1 107 ? 4.963 5.246 -1.470 1.00 85.19 107 LEU A C 1
ATOM 873 O O . LEU A 1 107 ? 5.312 4.648 -2.500 1.00 85.19 107 LEU A O 1
A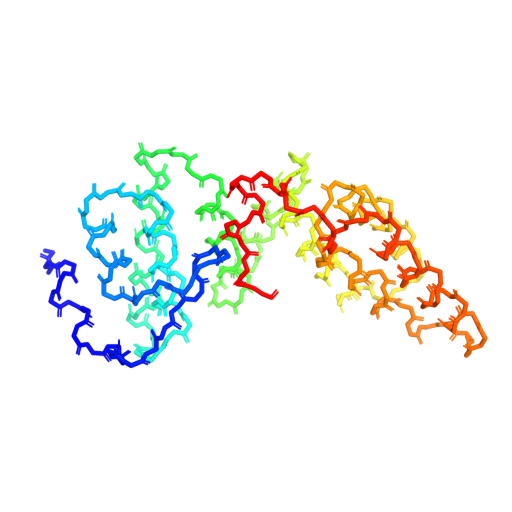TOM 877 N N . PRO A 1 108 ? 4.041 4.719 -0.635 1.00 84.75 108 PRO A N 1
ATOM 878 C CA . PRO A 1 108 ? 3.378 3.448 -0.931 1.00 84.75 108 PRO A CA 1
ATOM 879 C C . PRO A 1 108 ? 2.589 3.496 -2.246 1.00 84.75 108 PRO A C 1
ATOM 881 O O . PRO A 1 108 ? 2.697 2.586 -3.069 1.00 84.75 108 PRO A O 1
ATOM 884 N N . ALA A 1 109 ? 1.875 4.598 -2.509 1.00 89.19 109 ALA A N 1
ATOM 885 C CA . ALA A 1 109 ? 1.135 4.780 -3.755 1.00 89.19 109 ALA A CA 1
ATOM 886 C C . ALA A 1 109 ? 2.053 4.940 -4.969 1.00 89.19 109 ALA A C 1
ATOM 888 O O . ALA A 1 109 ? 1.762 4.371 -6.020 1.00 89.19 109 ALA A O 1
ATOM 889 N N . VAL A 1 110 ? 3.174 5.659 -4.833 1.00 88.19 110 VAL A N 1
ATOM 890 C CA . VAL A 1 110 ? 4.192 5.771 -5.896 1.00 88.19 110 VAL A CA 1
ATOM 891 C C . VAL A 1 110 ? 4.684 4.385 -6.311 1.00 88.19 110 VAL A C 1
ATOM 893 O O . VAL A 1 110 ? 4.732 4.072 -7.501 1.00 88.19 110 VAL A O 1
ATOM 896 N N . SER A 1 111 ? 4.991 3.543 -5.327 1.00 85.19 111 SER A N 1
ATOM 897 C CA . SER A 1 111 ? 5.538 2.203 -5.547 1.00 85.19 111 SER A CA 1
ATOM 898 C C . SER A 1 111 ? 4.520 1.260 -6.175 1.00 85.19 111 SER A C 1
ATOM 900 O O . SER A 1 111 ? 4.821 0.621 -7.182 1.00 85.19 111 SER A O 1
ATOM 902 N N . LEU A 1 112 ? 3.301 1.204 -5.629 1.00 86.88 112 LEU A N 1
ATOM 903 C CA . LEU A 1 112 ? 2.240 0.364 -6.179 1.00 86.88 112 LEU A CA 1
ATOM 904 C C . LEU A 1 112 ? 1.843 0.825 -7.588 1.00 86.88 112 LEU A C 1
ATOM 906 O O . LEU A 1 112 ? 1.690 -0.001 -8.482 1.00 86.88 112 LEU A O 1
ATOM 910 N N . ASN A 1 113 ? 1.743 2.136 -7.829 1.00 90.56 113 ASN A N 1
ATOM 911 C CA . ASN A 1 113 ? 1.443 2.664 -9.159 1.00 90.56 113 ASN A CA 1
ATOM 912 C C . ASN A 1 113 ? 2.541 2.299 -10.167 1.00 90.56 113 ASN A C 1
ATOM 914 O O . ASN A 1 113 ? 2.229 1.853 -11.266 1.00 90.56 113 ASN A O 1
ATOM 918 N N . ALA A 1 114 ? 3.816 2.427 -9.791 1.00 86.75 114 ALA A N 1
ATOM 919 C CA . ALA A 1 114 ? 4.926 2.007 -10.642 1.00 86.75 114 ALA A CA 1
ATOM 920 C C . ALA A 1 114 ? 4.898 0.495 -10.915 1.00 86.75 114 ALA A C 1
ATOM 922 O O . ALA A 1 114 ? 5.053 0.089 -12.063 1.00 86.75 114 ALA A O 1
ATOM 923 N N . HIS A 1 115 ? 4.634 -0.334 -9.900 1.00 84.88 115 HIS A N 1
ATOM 924 C CA . HIS A 1 115 ? 4.483 -1.779 -10.077 1.00 84.88 115 HIS A CA 1
ATOM 925 C C . HIS A 1 115 ? 3.371 -2.118 -11.079 1.00 84.88 115 HIS A C 1
ATOM 927 O O . HIS A 1 115 ? 3.589 -2.908 -11.993 1.00 84.88 115 HIS A O 1
ATOM 933 N N . LEU A 1 116 ? 2.198 -1.492 -10.945 1.00 86.56 116 LEU A N 1
ATOM 934 C CA . LEU A 1 116 ? 1.068 -1.717 -11.847 1.00 86.56 116 LEU A CA 1
ATOM 935 C C . LEU A 1 116 ? 1.369 -1.241 -13.272 1.00 86.56 116 LEU A C 1
ATOM 937 O O . LEU A 1 116 ? 1.083 -1.967 -14.217 1.00 86.56 116 LEU A O 1
ATOM 941 N N . ILE A 1 117 ? 2.000 -0.074 -13.433 1.00 86.19 117 ILE A N 1
ATOM 942 C CA . ILE A 1 117 ? 2.420 0.434 -14.746 1.00 86.19 117 ILE A CA 1
ATOM 943 C C . ILE A 1 117 ? 3.387 -0.545 -15.417 1.00 86.19 117 ILE A C 1
ATOM 945 O O . ILE A 1 117 ? 3.192 -0.888 -16.577 1.00 86.19 117 ILE A O 1
ATOM 949 N N . LEU A 1 118 ? 4.397 -1.025 -14.689 1.00 80.75 118 LEU A N 1
ATOM 950 C CA . LEU A 1 118 ? 5.395 -1.955 -15.221 1.00 80.75 118 LEU A CA 1
ATOM 951 C C . LEU A 1 118 ? 4.811 -3.339 -15.510 1.00 80.75 118 LEU A C 1
ATOM 953 O O . LEU A 1 118 ? 5.272 -4.017 -16.423 1.00 80.75 118 LEU A O 1
ATOM 957 N N . LYS A 1 119 ? 3.802 -3.762 -14.745 1.00 81.75 119 LYS A N 1
ATOM 958 C CA . LYS A 1 119 ? 3.071 -5.008 -14.983 1.00 81.75 119 LYS A CA 1
ATOM 959 C C . LYS A 1 119 ? 2.199 -4.920 -16.237 1.00 81.75 119 LYS A C 1
ATOM 961 O O . LYS A 1 119 ? 2.183 -5.869 -17.016 1.00 81.75 119 LYS A O 1
ATOM 966 N N . ASP A 1 120 ? 1.492 -3.806 -16.418 1.00 82.56 120 ASP A N 1
ATOM 967 C CA . ASP A 1 120 ? 0.554 -3.611 -17.526 1.00 82.56 120 ASP A CA 1
ATOM 968 C C . ASP A 1 120 ? 1.287 -3.237 -18.837 1.00 82.56 120 ASP A C 1
ATOM 970 O O . ASP A 1 120 ? 0.910 -3.719 -19.901 1.00 82.56 120 ASP A O 1
ATOM 974 N N . ASN A 1 121 ? 2.356 -2.428 -18.770 1.00 78.12 121 ASN A N 1
ATOM 975 C CA . ASN A 1 121 ? 3.147 -1.949 -19.917 1.00 78.12 121 ASN A CA 1
ATOM 976 C C . ASN A 1 121 ? 4.662 -2.077 -19.649 1.00 78.12 121 ASN A C 1
ATOM 978 O O . ASN A 1 121 ? 5.332 -1.126 -19.246 1.00 78.12 121 ASN A O 1
ATOM 982 N N . PRO A 1 122 ? 5.232 -3.272 -19.852 1.00 69.69 122 PRO A N 1
ATOM 983 C CA . PRO A 1 122 ? 6.612 -3.575 -19.470 1.00 69.69 122 PRO A CA 1
ATOM 984 C C . PRO A 1 122 ? 7.689 -3.086 -20.467 1.00 69.69 122 PRO A C 1
ATOM 986 O O . PRO A 1 122 ? 8.766 -3.684 -20.549 1.00 69.69 122 PRO A O 1
ATOM 989 N N . ASP A 1 123 ? 7.422 -2.085 -21.304 1.00 77.38 123 ASP A N 1
ATOM 990 C CA . ASP A 1 123 ? 8.405 -1.575 -22.270 1.00 77.38 123 ASP A CA 1
ATOM 991 C C . ASP A 1 123 ? 9.471 -0.657 -21.623 1.00 77.38 123 ASP A C 1
ATOM 993 O O . ASP A 1 123 ? 9.373 -0.241 -20.464 1.00 77.38 123 ASP A O 1
ATOM 997 N N . GLU A 1 124 ? 10.554 -0.393 -22.361 1.00 72.81 124 GLU A N 1
ATOM 998 C CA . GLU A 1 124 ? 11.705 0.360 -21.846 1.00 72.81 124 GLU A CA 1
ATOM 999 C C . GLU A 1 124 ? 11.416 1.856 -21.657 1.00 72.81 124 GLU A C 1
ATOM 1001 O O . GLU A 1 124 ? 11.977 2.471 -20.745 1.00 72.81 124 GLU A O 1
ATOM 1006 N N . GLU A 1 125 ? 10.531 2.430 -22.468 1.00 80.06 125 GLU A N 1
ATOM 1007 C CA . GLU A 1 125 ? 10.124 3.832 -22.375 1.00 80.06 125 GLU A CA 1
ATOM 1008 C C . GLU A 1 125 ? 9.293 4.058 -21.107 1.00 80.06 125 GLU A C 1
ATOM 1010 O O . GLU A 1 125 ? 9.603 4.930 -20.291 1.00 80.06 125 GLU A O 1
ATOM 1015 N N . THR A 1 126 ? 8.328 3.177 -20.859 1.00 79.88 126 THR A N 1
ATOM 1016 C CA . THR A 1 126 ? 7.518 3.141 -19.644 1.00 79.88 126 THR A CA 1
ATOM 1017 C C . THR A 1 126 ? 8.384 2.950 -18.392 1.00 79.88 126 THR A C 1
ATOM 1019 O O . THR A 1 126 ? 8.185 3.633 -17.377 1.00 79.88 126 THR A O 1
ATOM 1022 N N . PHE A 1 127 ? 9.401 2.080 -18.446 1.00 79.06 127 PHE A N 1
ATOM 1023 C CA . PHE A 1 127 ? 10.366 1.963 -17.349 1.00 79.06 127 PHE A CA 1
ATOM 1024 C C . PHE A 1 127 ? 11.172 3.250 -17.151 1.00 79.06 127 PHE A C 1
ATOM 1026 O O . PHE A 1 127 ? 11.340 3.695 -16.017 1.00 79.06 127 PHE A O 1
ATOM 1033 N N . ALA A 1 128 ? 11.660 3.880 -18.222 1.00 79.44 128 ALA A N 1
ATOM 1034 C CA . ALA A 1 128 ? 12.401 5.135 -18.119 1.00 79.44 128 ALA A CA 1
ATOM 1035 C C . ALA A 1 128 ? 11.563 6.244 -17.456 1.00 79.44 128 ALA A C 1
ATOM 1037 O O . ALA A 1 128 ? 12.071 6.942 -16.576 1.00 79.44 128 ALA A O 1
ATOM 1038 N N . LEU A 1 129 ? 10.274 6.338 -17.800 1.00 79.75 129 LEU A N 1
ATOM 1039 C CA . LEU A 1 129 ? 9.327 7.300 -17.226 1.00 79.75 129 LEU A CA 1
ATOM 1040 C C . LEU A 1 129 ? 9.038 7.050 -15.735 1.00 79.75 129 LEU A C 1
ATOM 1042 O O . LEU A 1 129 ? 8.887 7.994 -14.959 1.00 79.75 129 LEU A O 1
ATOM 1046 N N . THR A 1 130 ? 8.977 5.787 -15.307 1.00 83.31 130 THR A N 1
ATOM 1047 C CA . THR A 1 130 ? 8.672 5.406 -13.910 1.00 83.31 130 THR A CA 1
ATOM 1048 C C . THR A 1 130 ? 9.906 5.347 -13.007 1.00 83.31 130 THR A C 1
ATOM 1050 O O . THR A 1 130 ? 9.797 5.527 -11.791 1.00 83.31 130 THR A O 1
ATOM 1053 N N . LYS A 1 131 ? 11.095 5.155 -13.586 1.00 83.81 131 LYS A N 1
ATOM 1054 C CA . LYS A 1 131 ? 12.366 4.986 -12.871 1.00 83.81 131 LYS A CA 1
ATOM 1055 C C . LYS A 1 131 ? 12.706 6.153 -11.946 1.00 83.81 131 LYS A C 1
ATOM 1057 O O . LYS A 1 131 ? 13.143 5.901 -10.828 1.00 83.81 131 LYS A O 1
ATOM 1062 N N . ASN A 1 132 ? 12.543 7.403 -12.384 1.00 83.88 132 ASN A N 1
ATOM 1063 C CA . ASN A 1 132 ? 12.959 8.559 -11.575 1.00 83.88 132 ASN A CA 1
ATOM 1064 C C . ASN A 1 132 ? 12.157 8.646 -10.270 1.00 83.88 132 ASN A C 1
ATOM 1066 O O . ASN A 1 132 ? 12.747 8.748 -9.200 1.00 83.88 132 ASN A O 1
ATOM 1070 N N . LYS A 1 133 ? 10.835 8.447 -10.345 1.00 83.62 133 LYS A N 1
ATOM 1071 C CA . LYS A 1 133 ? 9.958 8.399 -9.164 1.00 83.62 133 LYS A CA 1
ATOM 1072 C C . LYS A 1 133 ? 10.305 7.249 -8.220 1.00 83.62 133 LYS A C 1
ATOM 1074 O O . LYS A 1 133 ? 10.261 7.407 -7.003 1.00 83.62 133 LYS A O 1
ATOM 1079 N N . LEU A 1 134 ? 10.665 6.086 -8.770 1.00 83.19 134 LEU A N 1
ATOM 1080 C CA . LEU A 1 134 ? 11.125 4.953 -7.967 1.00 83.19 134 LEU A CA 1
ATOM 1081 C C . LEU A 1 134 ? 12.456 5.250 -7.271 1.00 83.19 134 LEU A C 1
ATOM 1083 O O . LEU A 1 134 ? 12.609 4.873 -6.117 1.00 83.19 134 LEU A O 1
ATOM 1087 N N . ILE A 1 135 ? 13.399 5.925 -7.936 1.00 83.12 135 ILE A N 1
ATOM 1088 C CA . ILE A 1 135 ? 14.677 6.323 -7.326 1.00 83.12 135 ILE A CA 1
ATOM 1089 C C . ILE A 1 135 ? 14.435 7.308 -6.187 1.00 83.12 135 ILE A C 1
ATOM 1091 O O . ILE A 1 135 ? 14.911 7.054 -5.088 1.00 83.12 135 ILE A O 1
ATOM 1095 N N . GLU A 1 136 ? 13.658 8.366 -6.420 1.00 82.75 136 GLU A N 1
ATOM 1096 C CA . GLU A 1 136 ? 13.313 9.351 -5.389 1.00 82.75 136 GLU A CA 1
ATOM 1097 C C . GLU A 1 136 ? 12.672 8.667 -4.176 1.00 82.75 136 GLU A C 1
ATOM 1099 O O . GLU A 1 136 ? 13.149 8.807 -3.052 1.00 82.75 136 GLU A O 1
ATOM 1104 N N . SER A 1 137 ? 11.666 7.819 -4.411 1.00 81.62 137 SER A N 1
ATOM 1105 C CA . SER A 1 137 ? 11.002 7.052 -3.355 1.00 81.62 137 SER A CA 1
ATOM 1106 C C . SER A 1 137 ? 11.955 6.112 -2.605 1.00 81.62 137 SER A C 1
ATOM 1108 O O . SER A 1 137 ? 11.875 5.970 -1.381 1.00 81.62 137 SER A O 1
ATOM 1110 N N . ALA A 1 138 ? 12.879 5.474 -3.322 1.00 79.88 138 ALA A N 1
ATOM 1111 C CA . ALA A 1 138 ? 13.863 4.568 -2.748 1.00 79.88 138 ALA A CA 1
ATOM 1112 C C . ALA A 1 138 ? 14.928 5.311 -1.918 1.00 79.88 138 ALA A C 1
ATOM 1114 O O . ALA A 1 138 ? 15.367 4.810 -0.878 1.00 79.88 138 ALA A O 1
ATOM 1115 N N . GLU A 1 139 ? 15.326 6.510 -2.347 1.00 78.50 139 GLU A N 1
ATOM 1116 C CA . GLU A 1 139 ? 16.257 7.394 -1.639 1.00 78.50 139 GLU A CA 1
ATOM 1117 C C . GLU A 1 139 ? 15.615 8.037 -0.399 1.00 78.50 139 GLU A C 1
ATOM 1119 O O . GLU A 1 139 ? 16.304 8.231 0.605 1.00 78.50 139 GLU A O 1
ATOM 1124 N N . SER A 1 140 ? 14.291 8.238 -0.398 1.00 74.50 140 SER A N 1
ATOM 1125 C CA . SER A 1 140 ? 13.523 8.591 0.807 1.00 74.50 140 SER A CA 1
ATOM 1126 C C . SER A 1 140 ? 13.478 7.468 1.852 1.00 74.50 140 SER A C 1
ATOM 1128 O O . SER A 1 140 ? 13.220 7.734 3.020 1.00 74.50 140 SER A O 1
ATOM 1130 N N . GLY A 1 141 ? 13.806 6.228 1.475 1.00 70.94 141 GLY A N 1
ATOM 1131 C CA . GLY A 1 141 ? 13.899 5.088 2.394 1.00 70.94 141 GLY A CA 1
ATOM 1132 C C . GLY A 1 141 ? 12.877 3.979 2.145 1.00 70.94 141 GLY A C 1
ATOM 1133 O O . GLY A 1 141 ? 12.838 3.012 2.905 1.00 70.94 141 GLY A O 1
ATOM 1134 N N . HIS A 1 142 ? 12.073 4.068 1.081 1.00 75.31 142 HIS A N 1
ATOM 1135 C CA . HIS A 1 142 ? 11.066 3.058 0.773 1.00 75.31 142 HIS A CA 1
ATOM 1136 C C . HIS A 1 142 ? 11.686 1.826 0.086 1.00 75.31 142 HIS A C 1
ATOM 1138 O O . HIS A 1 142 ? 12.044 1.846 -1.094 1.00 75.31 142 HIS A O 1
ATOM 1144 N N . LEU A 1 143 ? 11.811 0.722 0.830 1.00 73.06 143 LEU A N 1
ATOM 1145 C CA . LEU A 1 143 ? 12.477 -0.506 0.373 1.00 73.06 143 LEU A CA 1
ATOM 1146 C C . LEU A 1 143 ? 11.827 -1.126 -0.874 1.00 73.06 143 LEU A C 1
ATOM 1148 O O . LEU A 1 143 ? 12.539 -1.591 -1.765 1.00 73.06 143 LEU A O 1
ATOM 1152 N N . LYS A 1 144 ? 10.490 -1.117 -0.968 1.00 75.56 144 LYS A N 1
ATOM 1153 C CA . LYS A 1 144 ? 9.770 -1.710 -2.109 1.00 75.56 144 LYS A CA 1
ATOM 1154 C C . LYS A 1 144 ? 10.186 -1.066 -3.433 1.00 75.56 144 LYS A C 1
ATOM 1156 O O . LYS A 1 144 ? 10.273 -1.751 -4.445 1.00 75.56 144 LYS A O 1
ATOM 1161 N N . SER A 1 145 ? 10.528 0.221 -3.413 1.00 79.25 145 SER A N 1
ATOM 1162 C CA . SER A 1 145 ? 10.992 0.951 -4.593 1.00 79.25 145 SER A CA 1
ATOM 1163 C C . SER A 1 145 ? 12.356 0.446 -5.075 1.00 79.25 145 SER A C 1
ATOM 1165 O O . SER A 1 145 ? 12.550 0.274 -6.276 1.00 79.25 145 SER A O 1
ATOM 1167 N N . TRP A 1 146 ? 13.276 0.104 -4.160 1.00 77.81 146 TRP A N 1
ATOM 1168 C CA . TRP A 1 146 ? 14.534 -0.571 -4.518 1.00 77.81 146 TRP A CA 1
ATOM 1169 C C . TRP A 1 146 ? 14.291 -1.957 -5.119 1.00 77.81 146 TRP A C 1
ATOM 1171 O O . TRP A 1 146 ? 14.929 -2.301 -6.113 1.00 77.81 146 TRP A O 1
ATOM 1181 N N . ILE A 1 147 ? 13.366 -2.735 -4.548 1.00 76.38 147 ILE A N 1
ATOM 1182 C CA . ILE A 1 147 ? 13.015 -4.071 -5.055 1.00 76.38 147 ILE A CA 1
ATOM 1183 C C . ILE A 1 147 ? 12.470 -3.965 -6.482 1.00 76.38 147 ILE A C 1
ATOM 1185 O O . ILE A 1 147 ? 12.968 -4.645 -7.373 1.00 76.38 147 ILE A O 1
ATOM 1189 N N . LEU A 1 148 ? 11.536 -3.044 -6.732 1.00 76.25 148 LEU A N 1
ATOM 1190 C CA . LEU A 1 148 ? 10.970 -2.827 -8.066 1.00 76.25 148 LEU A CA 1
ATOM 1191 C C . LEU A 1 148 ? 12.027 -2.385 -9.088 1.00 76.25 148 LEU A C 1
ATOM 1193 O O . LEU A 1 148 ? 11.995 -2.836 -10.230 1.00 76.25 148 LEU A O 1
ATOM 1197 N N . LEU A 1 149 ? 13.003 -1.556 -8.698 1.00 78.12 149 LEU A N 1
ATOM 1198 C CA . LEU A 1 149 ? 14.123 -1.181 -9.574 1.00 78.12 149 LEU A CA 1
ATOM 1199 C C . LEU A 1 149 ? 14.991 -2.391 -9.975 1.00 78.12 149 LEU A C 1
ATOM 1201 O O . LEU A 1 149 ? 15.509 -2.437 -11.096 1.00 78.12 149 LEU A O 1
ATOM 1205 N N . VAL A 1 150 ? 15.127 -3.385 -9.090 1.00 75.38 150 VAL A N 1
ATOM 1206 C CA . VAL A 1 150 ? 15.807 -4.658 -9.382 1.00 75.38 150 VAL A CA 1
ATOM 1207 C C . VAL A 1 150 ? 14.927 -5.554 -10.265 1.00 75.38 150 VAL A C 1
ATOM 1209 O O . VAL A 1 150 ? 15.389 -6.028 -11.305 1.00 75.38 150 VAL A O 1
ATOM 1212 N N . GLU A 1 151 ? 13.658 -5.744 -9.896 1.00 70.00 151 GLU A N 1
ATOM 1213 C CA . GLU A 1 151 ? 12.695 -6.625 -10.576 1.00 70.00 151 GLU A CA 1
ATOM 1214 C C . GLU A 1 151 ? 12.304 -6.159 -11.977 1.00 70.00 151 GLU A C 1
ATOM 1216 O O . GLU A 1 151 ? 11.986 -6.988 -12.822 1.00 70.00 151 GLU A O 1
ATOM 1221 N N . ALA A 1 152 ? 12.355 -4.857 -12.258 1.00 67.31 152 ALA A N 1
ATOM 1222 C CA . ALA A 1 152 ? 12.050 -4.286 -13.569 1.00 67.31 152 ALA A CA 1
ATOM 1223 C C . ALA A 1 152 ? 13.213 -4.388 -14.577 1.00 67.31 152 ALA A C 1
ATOM 1225 O O . ALA A 1 152 ? 13.093 -3.979 -15.733 1.00 67.31 152 ALA A O 1
ATOM 1226 N N . SER A 1 153 ? 14.337 -5.004 -14.193 1.00 58.88 153 SER A N 1
ATOM 1227 C CA . SER A 1 153 ? 15.477 -5.226 -15.092 1.00 58.88 153 SER A CA 1
ATOM 1228 C C . SER A 1 153 ? 15.383 -6.379 -16.127 1.00 58.88 153 SER A C 1
ATOM 1230 O O . SER A 1 153 ? 16.288 -6.432 -16.961 1.00 58.88 153 SER A O 1
ATOM 1232 N N . PRO A 1 154 ? 14.394 -7.306 -16.193 1.00 51.62 154 PRO A N 1
ATOM 1233 C CA . PRO A 1 154 ? 14.552 -8.568 -16.923 1.00 51.62 154 PRO A CA 1
ATOM 1234 C C . PRO A 1 154 ? 14.562 -8.469 -18.454 1.00 51.62 154 PRO A C 1
ATOM 1236 O O . PRO A 1 154 ? 14.818 -9.480 -19.102 1.00 51.62 154 PRO A O 1
ATOM 1239 N N . ARG A 1 155 ? 14.365 -7.289 -19.052 1.00 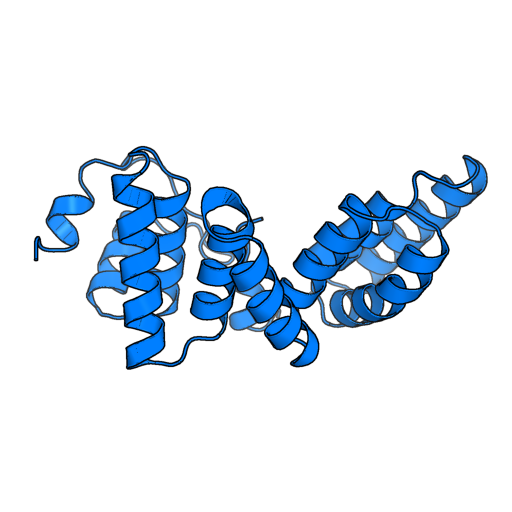55.12 155 ARG A N 1
ATOM 1240 C CA . ARG A 1 155 ? 14.279 -7.118 -20.517 1.00 55.12 155 ARG A CA 1
ATOM 1241 C C . ARG A 1 155 ? 15.559 -6.632 -21.199 1.00 55.12 155 ARG A C 1
ATOM 1243 O O . ARG A 1 155 ? 15.530 -6.243 -22.359 1.00 55.12 155 ARG A O 1
ATOM 1250 N N . LYS A 1 156 ? 16.694 -6.672 -20.498 1.00 58.34 156 LYS A N 1
ATOM 1251 C CA . LYS A 1 156 ? 18.014 -6.361 -21.069 1.00 58.34 156 LYS A CA 1
ATOM 1252 C C . LYS A 1 156 ? 18.882 -7.605 -21.201 1.00 58.34 156 LYS A C 1
ATOM 1254 O O . LYS A 1 156 ? 18.628 -8.614 -20.542 1.00 58.34 156 LYS A O 1
ATOM 1259 N N . SER A 1 157 ? 19.930 -7.508 -22.022 1.00 66.50 157 SER A N 1
ATOM 1260 C CA . SER A 1 157 ? 20.970 -8.537 -22.106 1.00 66.50 157 SER A CA 1
ATOM 1261 C C . SER A 1 157 ? 21.447 -8.934 -20.699 1.00 66.50 157 SER A C 1
ATOM 1263 O O . SER A 1 157 ? 21.488 -8.101 -19.784 1.00 66.50 157 SER A O 1
ATOM 1265 N N . PHE A 1 158 ? 21.791 -10.211 -20.512 1.00 63.53 158 PHE A N 1
ATOM 1266 C CA . PHE A 1 158 ? 22.252 -10.738 -19.224 1.00 63.53 158 PHE A CA 1
ATOM 1267 C C . PHE A 1 158 ? 23.340 -9.865 -18.554 1.00 63.53 158 PHE A C 1
ATOM 1269 O O . PHE A 1 158 ? 23.197 -9.577 -17.363 1.00 63.53 158 PHE A O 1
ATOM 1276 N N . PRO A 1 159 ? 24.344 -9.326 -19.283 1.00 69.94 159 PRO A N 1
ATOM 1277 C CA . PRO A 1 159 ? 25.320 -8.403 -18.706 1.00 69.94 159 PRO A CA 1
ATOM 1278 C C . PRO A 1 159 ? 24.677 -7.144 -18.116 1.00 69.94 159 PRO A C 1
ATOM 1280 O O . PRO A 1 159 ? 24.932 -6.791 -16.968 1.00 69.94 159 PRO A O 1
ATOM 1283 N N . THR A 1 160 ? 23.792 -6.473 -18.857 1.00 67.94 160 THR A N 1
ATOM 1284 C CA . THR A 1 160 ? 23.149 -5.243 -18.374 1.00 67.94 160 THR A CA 1
ATOM 1285 C C . THR A 1 160 ? 22.242 -5.501 -17.170 1.00 67.94 160 THR A C 1
ATOM 1287 O O . THR A 1 160 ? 22.153 -4.655 -16.280 1.00 67.94 160 THR A O 1
ATOM 1290 N N . ARG A 1 161 ? 21.595 -6.672 -17.117 1.00 64.62 161 ARG A N 1
ATOM 1291 C CA . ARG A 1 161 ? 20.811 -7.118 -15.956 1.00 64.62 161 ARG A CA 1
ATOM 1292 C C . ARG A 1 161 ? 21.677 -7.280 -14.719 1.00 64.62 161 ARG A C 1
ATOM 1294 O O . ARG A 1 161 ? 21.320 -6.764 -13.665 1.00 64.62 161 ARG A O 1
ATOM 1301 N N . LEU A 1 162 ? 22.814 -7.955 -14.865 1.00 65.38 162 LEU A N 1
ATOM 1302 C CA . LEU A 1 162 ? 23.757 -8.181 -13.778 1.00 65.38 162 LEU A CA 1
ATOM 1303 C C . LEU A 1 162 ? 24.314 -6.851 -13.251 1.00 65.38 162 LEU A C 1
ATOM 1305 O O . LEU A 1 162 ? 24.246 -6.599 -12.052 1.00 65.38 162 LEU A O 1
ATOM 1309 N N . PHE A 1 163 ? 24.762 -5.953 -14.136 1.00 76.12 163 PHE A N 1
ATOM 1310 C CA . PHE A 1 163 ? 25.270 -4.636 -13.738 1.00 76.12 163 PHE A CA 1
ATOM 1311 C C . PHE A 1 163 ? 24.215 -3.771 -13.044 1.00 76.12 163 PHE A C 1
ATOM 1313 O O . PHE A 1 163 ? 24.521 -3.136 -12.037 1.00 76.12 163 PHE A O 1
ATOM 1320 N N . ARG A 1 164 ? 22.973 -3.744 -13.544 1.00 70.81 164 ARG A N 1
ATOM 1321 C CA . ARG A 1 164 ? 21.884 -2.982 -12.910 1.00 70.81 164 ARG A CA 1
ATOM 1322 C C . ARG A 1 164 ? 21.462 -3.580 -11.575 1.00 70.81 164 ARG A C 1
ATOM 1324 O O . ARG A 1 164 ? 21.289 -2.825 -10.624 1.00 70.81 164 ARG A O 1
ATOM 1331 N N . GLY A 1 165 ? 21.343 -4.905 -11.494 1.00 68.44 165 GLY A N 1
ATOM 1332 C CA . GLY A 1 165 ? 21.077 -5.611 -10.243 1.00 68.44 165 GLY A CA 1
ATOM 1333 C C . GLY 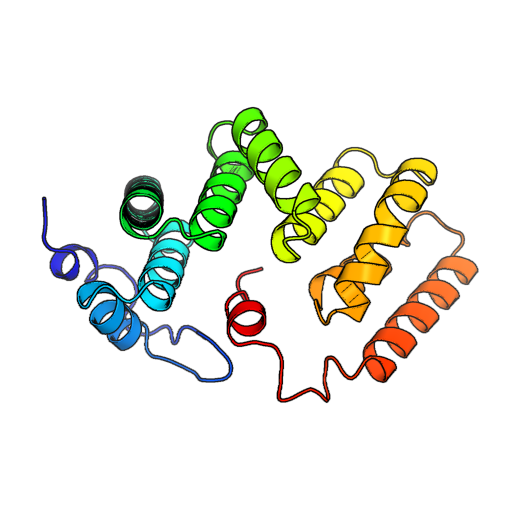A 1 165 ? 22.134 -5.271 -9.197 1.00 68.44 165 GLY A C 1
ATOM 1334 O O . GLY A 1 165 ? 21.797 -4.750 -8.142 1.00 68.44 165 GLY A O 1
ATOM 1335 N N . ILE A 1 166 ? 23.418 -5.424 -9.541 1.00 76.19 166 ILE A N 1
ATOM 1336 C CA . ILE A 1 166 ? 24.544 -5.058 -8.669 1.00 76.19 166 ILE A CA 1
ATOM 1337 C C . ILE A 1 166 ? 24.492 -3.570 -8.289 1.00 76.19 166 ILE A C 1
ATOM 1339 O O . ILE A 1 166 ? 24.631 -3.240 -7.113 1.00 76.19 166 ILE A O 1
ATOM 1343 N N . TYR A 1 167 ? 24.252 -2.667 -9.244 1.00 81.38 167 TYR A N 1
ATOM 1344 C CA . TYR A 1 167 ? 24.148 -1.227 -8.986 1.00 81.38 167 TYR A CA 1
ATOM 1345 C C . TYR A 1 167 ? 23.056 -0.902 -7.958 1.00 81.38 167 TYR A C 1
ATOM 1347 O O . TYR A 1 167 ? 23.324 -0.204 -6.976 1.00 81.38 167 TYR A O 1
ATOM 1355 N N . TYR A 1 168 ? 21.841 -1.422 -8.155 1.00 75.56 168 TYR A N 1
ATOM 1356 C CA . TYR A 1 168 ? 20.709 -1.170 -7.265 1.00 75.56 168 TYR A CA 1
ATOM 1357 C C . TYR A 1 168 ? 20.876 -1.851 -5.908 1.00 75.56 168 TYR A C 1
ATOM 1359 O O . TYR A 1 168 ? 20.594 -1.231 -4.886 1.00 75.56 168 TYR A O 1
ATOM 1367 N N . THR A 1 169 ? 21.429 -3.062 -5.866 1.00 72.75 169 THR A N 1
ATOM 1368 C CA . THR A 1 169 ? 21.777 -3.743 -4.616 1.00 72.75 169 THR A CA 1
ATOM 1369 C C . THR A 1 169 ? 22.827 -2.955 -3.824 1.00 72.75 169 THR A C 1
ATOM 1371 O O . THR A 1 169 ? 22.638 -2.715 -2.634 1.00 72.75 169 THR A O 1
ATOM 1374 N N . ILE A 1 170 ? 23.898 -2.463 -4.458 1.00 78.56 170 ILE A N 1
ATOM 1375 C CA . ILE A 1 170 ? 24.905 -1.613 -3.794 1.00 78.56 170 ILE A CA 1
ATOM 1376 C C . ILE A 1 170 ? 24.271 -0.315 -3.286 1.00 78.56 170 ILE A C 1
ATOM 1378 O O . ILE A 1 170 ? 24.545 0.104 -2.160 1.00 78.56 170 ILE A O 1
ATOM 1382 N N . LYS A 1 171 ? 23.428 0.336 -4.095 1.00 76.44 171 LYS A N 1
ATOM 1383 C CA . LYS A 1 171 ? 22.710 1.553 -3.696 1.00 76.44 171 LYS A CA 1
ATOM 1384 C C . LYS A 1 171 ? 21.779 1.306 -2.507 1.00 76.44 171 LYS A C 1
ATOM 1386 O O . LYS A 1 171 ? 21.771 2.129 -1.600 1.00 76.44 171 LYS A O 1
ATOM 1391 N N . LEU A 1 172 ? 21.092 0.167 -2.462 1.00 68.81 172 LEU A N 1
ATOM 1392 C CA . LEU A 1 172 ? 20.265 -0.257 -1.333 1.00 68.81 172 LEU A CA 1
ATOM 1393 C C . LEU A 1 172 ? 21.090 -0.460 -0.045 1.00 68.81 172 LEU A C 1
ATOM 1395 O O . LEU A 1 172 ? 20.668 -0.054 1.035 1.00 68.81 172 LEU A O 1
ATOM 1399 N N . PHE A 1 173 ? 22.293 -1.035 -0.137 1.00 70.88 173 PHE A N 1
ATOM 1400 C CA . PHE A 1 173 ? 23.193 -1.130 1.021 1.00 70.88 173 PHE A CA 1
ATOM 1401 C C . PHE A 1 173 ? 23.735 0.242 1.458 1.00 70.88 173 PHE A C 1
ATOM 1403 O O . PHE A 1 173 ? 23.873 0.501 2.656 1.00 70.88 173 PHE A O 1
ATOM 1410 N N . LYS A 1 174 ? 24.026 1.135 0.501 1.00 74.81 174 LYS A N 1
ATOM 1411 C CA . LYS A 1 174 ? 24.552 2.489 0.753 1.00 74.81 174 LYS A CA 1
ATOM 1412 C C . LYS A 1 174 ? 23.511 3.471 1.277 1.00 74.81 174 LYS A C 1
ATOM 1414 O O . LYS A 1 174 ? 23.868 4.335 2.069 1.00 74.81 174 LYS A O 1
ATOM 1419 N N . SER A 1 175 ? 22.250 3.344 0.867 1.00 65.88 175 SER A N 1
ATOM 1420 C CA . SER A 1 175 ? 21.153 4.206 1.327 1.00 65.88 175 SER A CA 1
ATOM 1421 C C . SER A 1 175 ? 20.894 4.063 2.826 1.00 65.88 175 SER A C 1
ATOM 1423 O O . SER A 1 175 ? 20.177 4.866 3.418 1.00 65.88 175 SER A O 1
ATOM 1425 N N . GLY A 1 176 ? 21.476 3.038 3.459 1.00 61.50 176 GLY A N 1
ATOM 1426 C CA . GLY A 1 176 ? 21.295 2.797 4.874 1.00 61.50 176 GLY A CA 1
ATOM 1427 C C . GLY A 1 176 ? 19.851 2.444 5.202 1.00 61.50 176 GLY A C 1
ATOM 1428 O O . GLY A 1 176 ? 19.495 2.529 6.366 1.00 61.50 176 GLY A O 1
ATOM 1429 N N . VAL A 1 177 ? 19.034 2.001 4.237 1.00 58.62 177 VAL A N 1
ATOM 1430 C CA . VAL A 1 177 ? 17.678 1.476 4.498 1.00 58.62 177 VAL A CA 1
ATOM 1431 C C . VAL A 1 177 ? 17.719 0.371 5.561 1.00 58.62 177 VAL A C 1
ATOM 1433 O O . VAL A 1 177 ? 16.838 0.292 6.407 1.00 58.62 177 VAL A O 1
ATOM 1436 N N . PHE A 1 178 ? 18.802 -0.412 5.598 1.00 54.84 178 PHE A N 1
ATOM 1437 C CA . PHE A 1 178 ? 19.048 -1.420 6.635 1.00 54.84 178 PHE A CA 1
ATOM 1438 C C . PHE A 1 178 ? 19.763 -0.894 7.895 1.00 54.84 178 PHE A C 1
ATOM 1440 O O . PHE A 1 178 ? 19.823 -1.597 8.899 1.00 54.84 178 PHE A O 1
ATOM 1447 N N . LYS A 1 179 ? 20.336 0.317 7.855 1.00 50.28 179 LYS A N 1
ATOM 1448 C CA . LYS A 1 179 ? 21.062 0.958 8.973 1.00 50.28 179 LYS A CA 1
ATOM 1449 C C . LYS A 1 179 ? 20.234 2.023 9.704 1.00 50.28 179 LYS A C 1
ATOM 1451 O O . LYS A 1 179 ? 20.509 2.302 10.867 1.00 50.28 179 LYS A O 1
ATOM 1456 N N . LYS A 1 180 ? 19.212 2.598 9.063 1.00 46.66 180 LYS A N 1
ATOM 1457 C CA . LYS A 1 180 ? 18.266 3.546 9.654 1.00 46.66 180 LYS A CA 1
ATOM 1458 C C . LYS A 1 180 ? 17.313 2.793 10.582 1.00 46.66 180 LYS A C 1
ATOM 1460 O O . LYS A 1 180 ? 16.181 2.472 10.229 1.00 46.66 180 LYS A O 1
ATOM 1465 N N . ARG A 1 181 ? 17.733 2.625 11.837 1.00 44.22 181 ARG A N 1
ATOM 1466 C CA . ARG A 1 181 ? 16.814 2.827 12.966 1.00 44.22 181 ARG A CA 1
ATOM 1467 C C . ARG A 1 181 ? 16.429 4.309 12.966 1.00 44.22 181 ARG A C 1
ATOM 1469 O O . ARG A 1 181 ? 17.024 5.062 13.710 1.00 44.22 181 ARG A O 1
ATOM 1476 N N . ASP A 1 182 ? 15.582 4.709 12.016 1.00 42.78 182 ASP A N 1
ATOM 1477 C CA . ASP A 1 182 ? 14.735 5.912 12.021 1.00 42.78 182 ASP A CA 1
ATOM 1478 C C . ASP A 1 182 ? 14.067 6.131 10.658 1.00 42.78 182 ASP A C 1
ATOM 1480 O O . ASP A 1 182 ? 14.227 7.149 9.993 1.00 42.78 182 ASP A O 1
ATOM 1484 N N . LEU A 1 183 ? 13.289 5.138 10.224 1.00 43.25 183 LEU A N 1
ATOM 1485 C CA . LEU A 1 183 ? 12.141 5.410 9.356 1.00 43.25 183 LEU A CA 1
ATOM 1486 C C . LEU A 1 183 ? 11.147 6.262 10.165 1.00 43.25 183 LEU A C 1
ATOM 1488 O O . LEU A 1 183 ? 10.997 6.033 11.372 1.00 43.25 183 LEU A O 1
ATOM 1492 N N . SER A 1 184 ? 10.459 7.234 9.570 1.00 43.06 184 SER A N 1
ATOM 1493 C CA . SER A 1 184 ? 9.385 7.922 10.300 1.00 43.06 184 SER A CA 1
ATOM 1494 C C . SER A 1 184 ? 8.329 6.894 10.746 1.00 43.06 184 SER A C 1
ATOM 1496 O O . SER A 1 184 ? 8.166 5.846 10.117 1.00 43.06 184 SER A O 1
ATOM 1498 N N . ALA A 1 185 ? 7.612 7.133 11.849 1.00 39.66 185 ALA A N 1
ATOM 1499 C CA . ALA A 1 185 ? 6.569 6.206 12.316 1.00 39.66 185 ALA A CA 1
ATOM 1500 C C . ALA A 1 185 ? 5.523 5.893 11.220 1.00 39.66 185 ALA A C 1
ATOM 1502 O O . ALA A 1 185 ? 4.965 4.802 11.195 1.00 39.66 185 ALA A O 1
ATOM 1503 N N . ALA A 1 186 ? 5.325 6.820 10.275 1.00 36.31 186 ALA A N 1
ATOM 1504 C CA . ALA A 1 186 ? 4.502 6.636 9.087 1.00 36.31 186 ALA A CA 1
ATOM 1505 C C . ALA A 1 186 ? 5.112 5.628 8.091 1.00 36.31 186 ALA A C 1
ATOM 1507 O O . ALA A 1 186 ? 4.423 4.711 7.662 1.00 36.31 186 ALA A O 1
ATOM 1508 N N . GLU A 1 187 ? 6.406 5.719 7.777 1.00 41.28 187 GLU A N 1
ATOM 1509 C CA . GLU A 1 187 ? 7.080 4.795 6.845 1.00 41.28 187 GLU A CA 1
ATOM 1510 C C . GLU A 1 187 ? 7.294 3.390 7.437 1.00 41.28 187 GLU A C 1
ATOM 1512 O O . GLU A 1 187 ? 7.357 2.412 6.695 1.00 41.28 187 GLU A O 1
ATOM 1517 N N . ARG A 1 188 ? 7.346 3.255 8.773 1.00 44.22 188 ARG A N 1
ATOM 1518 C CA . ARG A 1 188 ? 7.350 1.945 9.468 1.00 44.22 188 ARG A CA 1
ATOM 1519 C C . ARG A 1 188 ? 5.977 1.265 9.492 1.00 44.22 188 ARG A C 1
ATOM 1521 O O . ARG A 1 188 ? 5.906 0.073 9.788 1.00 44.22 188 ARG A O 1
ATOM 1528 N N . ALA A 1 189 ? 4.897 2.004 9.223 1.00 42.41 189 ALA A N 1
ATOM 1529 C CA . ALA A 1 189 ? 3.523 1.533 9.401 1.00 42.41 189 ALA A CA 1
ATOM 1530 C C . ALA A 1 189 ? 3.025 0.616 8.273 1.00 42.41 189 ALA A C 1
ATOM 1532 O O . ALA A 1 189 ? 1.928 0.071 8.385 1.00 42.41 189 ALA A O 1
ATOM 1533 N N . PHE A 1 190 ? 3.808 0.425 7.209 1.00 45.38 190 PHE A N 1
ATOM 1534 C CA . PHE A 1 190 ? 3.379 -0.328 6.036 1.00 45.38 190 PHE A CA 1
ATOM 1535 C C . PHE A 1 190 ? 4.391 -1.402 5.631 1.00 45.38 190 PHE A C 1
ATOM 1537 O O . PHE A 1 190 ? 5.067 -1.320 4.612 1.00 45.38 190 PHE A O 1
ATOM 1544 N N . ILE A 1 191 ? 4.469 -2.442 6.462 1.00 38.81 191 ILE A N 1
ATOM 1545 C CA . ILE A 1 191 ? 4.999 -3.756 6.079 1.00 38.81 191 ILE A CA 1
ATOM 1546 C C . ILE A 1 191 ? 3.796 -4.682 5.924 1.00 38.81 191 ILE A C 1
ATOM 1548 O O . ILE A 1 191 ? 3.580 -5.606 6.699 1.00 38.81 191 ILE A O 1
ATOM 1552 N N . PHE A 1 192 ? 2.962 -4.369 4.947 1.00 38.59 192 PHE A N 1
ATOM 1553 C CA . PHE A 1 192 ? 1.967 -5.301 4.459 1.00 38.59 192 PHE A CA 1
ATOM 1554 C C . PHE A 1 192 ? 1.942 -5.211 2.929 1.00 38.59 192 PHE A C 1
ATOM 1556 O O . PHE A 1 192 ? 0.976 -4.726 2.349 1.00 38.59 192 PHE A O 1
ATOM 1563 N N . ASP A 1 193 ? 3.090 -5.546 2.325 1.00 33.81 193 ASP A N 1
ATOM 1564 C CA . ASP A 1 193 ? 3.263 -6.032 0.942 1.00 33.81 193 ASP A CA 1
ATOM 1565 C C . ASP A 1 193 ? 4.715 -6.440 0.649 1.00 33.81 193 ASP A C 1
ATOM 1567 O O . ASP A 1 193 ? 5.641 -5.603 0.764 1.00 33.81 193 ASP A O 1
#

Radius of gyration: 18.3 Å; chains: 1; bounding box: 49×32×44 Å

Secondary structure (DSSP, 8-state):
---HHHHGGGS-TT-EEE-SSSEEEHHHHHHHHHTT-HHHHHHHHHHHHHSTTHHHHHHHHHHHHHHHHHHH--HHHHHHHHHHHHHHS-HHHHHHHHHHHHHTT-HHHHHHHHHHHHHH---HHHHHHHHHHHHHHHHTT-HHHHHHHHHT-TTS-HHHHHHHHHHHHHHHHHTTTTT-S---TTGGG----

Foldseek 3Di:
DPPLVVVPPPFDQPDQDPQFPDGDGLVVLSVCVSVVNLLSLLSNLLCQCPTPDPPVSPVVSLVSLVVCCVPPVDLVSLLVNLVSCCPPNPVVVSLVSLVVCVVVVVLVSLLVNLVVQCVVPLDPVSCVVSLVSLVVSVLLLQVSSLVCQLVSLPPDDPVSNVVSNVVSVVVNVVSCSVPDPDDDSVSSSDPPD

Sequence (193 aa):
MQPLEQLYNEIDERKTVRVHSYEVSYRELVQRAVSGESVALRAVAHCLYWGNGGLRNRELAKSILRKLLIEKSDIYAEYLLAHYSILHDDRNTGLKVLRKLAAENFLPAVSLNAHLILKDNPDEETFALTKNKLIESAESGHLKSWILLVEASPRKSFPTRLFRGIYYTIKLFKSGVFKKRDLSAAERAFIFD

Organism: NCBI:txid1220491

InterPro domains:
  IPR011990 Tetratricopeptide-like helical domain superfamily [G3DSA:1.25.40.10] (4-187)

pLDDT: mean 74.29, std 16.85, range [33.81, 96.38]